Protein AF-0000000071368427 (afdb_homodimer)

Secondary structure (DSSP, 8-state):
-B-SEEE--S--SSGGGSEEE--------GGGB-EEE------EEEEEEEETTEEEEEEEETTEEEEEB-TT--HHHHHHHHHHTT--SEEEEE-TTTT----S-EEE-S-B--S--SSGGGSB-S-TT-----GGGB-EEEE-SEEEESSSTTEEEEEEEETTEEEEBBGGG--HHHHHHHHHHHH---/-B-SEEE--S--SSGGGSEEE--------GGGB-EEE------EEEESSSSTTEEEEEEEETTEEEEEB-TT--HHHHHHHHHHTT--SEEEEE-TTTT----S-EEE-S-B--S--SSGGGSB-S-TT-----GGGB-EEEE-SEEEESS-TTEEEEEEEETTEEEEBBGGG--HHHHHHHHHHHH---

Solvent-accessible surface area (backbone atoms only — not comparable to full-atom values): 19594 Å² total; per-residue (Å²): 111,39,54,54,24,52,52,41,89,49,78,52,83,44,70,84,73,30,49,69,41,90,47,86,69,74,82,64,45,86,89,36,42,32,68,50,72,52,85,72,70,82,47,63,49,38,42,74,39,95,43,79,43,18,16,21,39,32,39,58,52,94,91,36,67,15,28,28,34,28,49,72,57,38,59,22,42,24,29,13,48,16,31,43,66,55,17,36,38,46,68,41,50,42,43,62,17,74,44,47,64,68,63,80,52,51,36,40,17,50,44,51,43,50,33,72,52,54,39,67,86,72,36,46,53,68,42,78,62,40,70,91,66,59,46,62,28,21,19,28,35,33,31,50,38,37,44,65,44,96,47,50,55,53,25,15,36,35,31,37,56,51,94,94,36,79,22,43,30,25,36,91,31,55,51,70,42,38,48,50,24,50,44,38,46,69,54,35,77,132,111,41,54,54,24,54,51,42,89,49,79,52,84,43,70,85,74,30,48,70,41,89,47,85,68,74,82,65,46,88,89,36,43,32,68,50,70,51,84,71,69,80,48,63,50,37,42,74,39,95,42,79,44,19,15,21,39,32,38,56,54,94,91,36,68,15,29,28,34,26,50,71,56,37,58,21,44,26,28,13,49,17,31,43,66,54,19,37,37,44,68,42,52,42,41,63,16,74,45,47,64,69,64,80,51,50,36,40,17,52,44,51,44,49,34,72,50,54,40,66,85,72,36,47,52,68,41,78,63,41,71,90,68,59,46,62,28,21,20,27,34,34,32,50,37,38,45,67,46,96,46,52,56,52,24,17,35,36,30,36,57,50,95,93,37,80,22,43,30,26,37,92,30,53,51,70,42,39,48,51,25,49,44,39,45,67,52,34,70,137

InterPro domains:
  IPR001190 SRCR domain [PF00530] (1-38)
  IPR001190 SRCR domain [PF00530] (47-144)
  IPR001190 SRCR domain [PR00258] (44-60)
  IPR001190 SRCR domain [PR00258] (63-74)
  IPR001190 SRCR domain [PR00258] (78-88)
  IPR001190 SRCR domain [PR00258] (109-123)
  IPR001190 SRCR domain [PR00258] (132-144)
  IPR001190 SRCR domain [PS50287] (1-39)
  IPR001190 SRCR domain [PS50287] (44-144)
  IPR001190 SRCR domain [PS50287] (146-190)
  IPR001190 SRCR domain [SM00202] (44-144)
  IPR036772 SRCR-like domain superfamily [G3DSA:3.10.250.10] (1-43)
  IPR036772 SRCR-like domain superfamily [G3DSA:3.10.250.10] (44-145)
  IPR036772 SRCR-like domain superfamily [G3DSA:3.10.250.10] (146-186)
  IPR036772 SRCR-like domain superfamily [SSF56487] (1-40)
  IPR036772 SRCR-like domain superfamily [SSF56487] (40-147)
  IPR036772 SRCR-like domain superfamily [SSF56487] (145-182)

Organism: Carassius auratus (NCBI:txid7957)

pLDDT: mean 88.08, std 10.08, range [36.19, 98.88]

Nearest PDB structures (foldseek):
  8wzs-assembly1_A  TM=9.815E-01  e=2.519E-15  Homo sapiens
  6san-assembly1_B  TM=9.614E-01  e=1.862E-15  Homo sapiens
  7c00-assembly1_A  TM=9.866E-01  e=1.212E-14  Homo sapiens
  8h7j-assembly1_A  TM=5.638E-01  e=6.806E-19  Sus scrofa
  8xmk-assembly1_E  TM=5.702E-01  e=2.130E-17  Homo sapiens

Sequence (380 aa):
MWTQEIQCRGNESQIHLCATSPSDKHNCSHENSVELMCADSVNVRLVNGSSRCAGRVEVLHRGQWGTVCDEDWDLADAAVVCRELDCGEPVDSLGDAHFGQGSGPIWMSNVLCTGTESTLKKCGSTGWNKNYCDHNGDAGVICSEVRLVGGSCCSGRLEILHNKTWMSVCAAVFDQQDAEVVFQIVFGGYMWTQEIQCRGNESQIHLCATSPSDKHNCSHENSVELMCADSVNVRLVNGSSRCAGRVEVLHRGQWGTVCDEDWDLADAAVVCRELDCGEPVDSLGDAHFGQGSGPIWMSNVLCTGTESTLKKCGSTGWNKNYCDHNGDAGVICSEVRLVGGSCCSGRLEILHNKTWMSVCAAVFDQQDAEVVFQIVFGGY

Radius of gyration: 21.38 Å; Cα contacts (8 Å, |Δi|>4): 1017; chains: 2; bounding box: 55×53×48 Å

Structure (mmCIF, N/CA/C/O backbone):
data_AF-0000000071368427-model_v1
#
loop_
_entity.id
_entity.type
_entity.pdbx_description
1 polymer 'Scavenger receptor cysteine-rich type 1 protein M130-like'
#
loop_
_atom_site.group_PDB
_atom_site.id
_atom_site.type_symbol
_atom_site.label_atom_id
_atom_site.label_alt_id
_atom_site.label_comp_id
_atom_site.label_asym_id
_atom_site.label_entity_id
_atom_site.label_seq_id
_atom_site.pdbx_PDB_ins_code
_atom_site.Cartn_x
_atom_site.Cartn_y
_atom_site.Cartn_z
_atom_site.occupancy
_atom_site.B_iso_or_equiv
_atom_site.auth_seq_id
_atom_site.auth_comp_id
_atom_site.auth_asym_id
_atom_site.auth_atom_id
_atom_site.pdbx_PDB_model_num
ATOM 1 N N . MET A 1 1 ? -16.828 -15.75 6.457 1 86.19 1 MET A N 1
ATOM 2 C CA . MET A 1 1 ? -16.188 -15.414 7.727 1 86.19 1 MET A CA 1
ATOM 3 C C . MET A 1 1 ? -15.391 -16.594 8.266 1 86.19 1 MET A C 1
ATOM 5 O O . MET A 1 1 ? -15.812 -17.75 8.125 1 86.19 1 MET A O 1
ATOM 9 N N . TRP A 1 2 ? -14.266 -16.219 8.727 1 86.5 2 TRP A N 1
ATOM 10 C CA . TRP A 1 2 ? -13.422 -17.219 9.359 1 86.5 2 TRP A CA 1
ATOM 11 C C . TRP A 1 2 ? -13.844 -17.469 10.805 1 86.5 2 TRP A C 1
ATOM 13 O O . TRP A 1 2 ? -13.859 -16.531 11.609 1 86.5 2 TRP A O 1
ATOM 23 N N . THR A 1 3 ? -14.125 -18.75 11.102 1 84.69 3 THR A N 1
ATOM 24 C CA . THR A 1 3 ? -14.695 -19.016 12.414 1 84.69 3 THR A CA 1
ATOM 25 C C . THR A 1 3 ? -13.891 -20.078 13.156 1 84.69 3 THR A C 1
ATOM 27 O O . THR A 1 3 ? -14.281 -20.531 14.242 1 84.69 3 THR A O 1
ATOM 30 N N . GLN A 1 4 ? -12.75 -20.531 12.523 1 87.69 4 GLN A N 1
ATOM 31 C CA . GLN A 1 4 ? -11.898 -21.5 13.211 1 87.69 4 GLN A CA 1
ATOM 32 C C . GLN A 1 4 ? -11.008 -20.797 14.242 1 87.69 4 GLN A C 1
ATOM 34 O O . GLN A 1 4 ? -10.477 -19.719 13.984 1 87.69 4 GLN A O 1
ATOM 39 N N . GL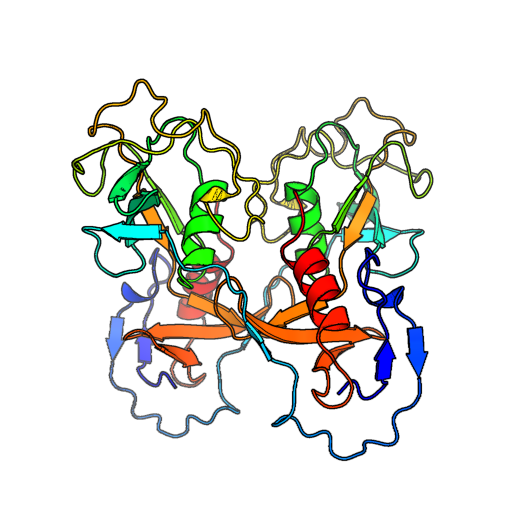U A 1 5 ? -10.93 -21.453 15.367 1 89.62 5 GLU A N 1
ATOM 40 C CA . GLU A 1 5 ? -10.086 -20.891 16.422 1 89.62 5 GLU A CA 1
ATOM 41 C C . GLU A 1 5 ? -8.625 -20.828 15.977 1 89.62 5 GLU A C 1
ATOM 43 O O . GLU A 1 5 ? -8.062 -21.844 15.57 1 89.62 5 GLU A O 1
ATOM 48 N N . ILE A 1 6 ? -8.062 -19.672 16.047 1 90.25 6 ILE A N 1
ATOM 49 C CA . ILE A 1 6 ? -6.648 -19.5 15.734 1 90.25 6 ILE A CA 1
ATOM 50 C C . ILE A 1 6 ? -5.82 -19.531 17.016 1 90.25 6 ILE A C 1
ATOM 52 O O . ILE A 1 6 ? -6.16 -18.859 18 1 90.25 6 ILE A O 1
ATOM 56 N N . GLN A 1 7 ? -4.789 -20.328 17 1 93.31 7 GLN A N 1
ATOM 57 C CA . GLN A 1 7 ? -3.957 -20.5 18.188 1 93.31 7 GLN A CA 1
ATOM 58 C C . GLN A 1 7 ? -2.48 -20.297 17.859 1 93.31 7 GLN A C 1
ATOM 60 O O . GLN A 1 7 ? -1.722 -21.266 17.781 1 93.31 7 GLN A O 1
ATOM 65 N N . CYS A 1 8 ? -2.145 -19.062 17.859 1 92.12 8 CYS A N 1
ATOM 66 C CA . CYS A 1 8 ? -0.735 -18.75 17.641 1 92.12 8 CYS A CA 1
ATOM 67 C C . CYS A 1 8 ? 0.024 -18.734 18.969 1 92.12 8 CYS A C 1
ATOM 69 O O . CYS A 1 8 ? -0.564 -18.484 20.016 1 92.12 8 CYS A O 1
ATOM 71 N N . ARG A 1 9 ? 1.401 -19.047 18.922 1 91.31 9 ARG A N 1
ATOM 72 C CA . ARG A 1 9 ? 2.289 -19 20.078 1 91.31 9 ARG A CA 1
ATOM 73 C C . ARG A 1 9 ? 3.012 -17.656 20.141 1 91.31 9 ARG A C 1
ATOM 75 O O . ARG A 1 9 ? 3.689 -17.359 21.125 1 91.31 9 ARG A O 1
ATOM 82 N N . GLY A 1 10 ? 2.916 -16.844 19.094 1 84.19 10 GLY A N 1
ATOM 83 C CA . GLY A 1 10 ? 3.512 -15.523 19.094 1 84.19 10 GLY A CA 1
ATOM 84 C C . GLY A 1 10 ? 4.758 -15.43 18.234 1 84.19 10 GLY A C 1
ATOM 85 O O . GLY A 1 10 ? 5.234 -14.328 17.938 1 84.19 10 GLY A O 1
ATOM 86 N N . ASN A 1 11 ? 5.367 -16.547 17.703 1 83.44 11 ASN A N 1
ATOM 87 C CA . ASN A 1 11 ? 6.629 -16.531 16.969 1 83.44 11 ASN A CA 1
ATOM 88 C C . ASN A 1 11 ? 6.441 -17 15.531 1 83.44 11 ASN A C 1
ATOM 90 O O . ASN A 1 11 ? 7.418 -17.172 14.805 1 83.44 11 ASN A O 1
ATOM 94 N N . GLU A 1 12 ? 5.195 -17.203 15.203 1 87 12 GLU A N 1
ATOM 95 C CA . GLU A 1 12 ? 4.934 -17.641 13.828 1 87 12 GLU A CA 1
ATOM 96 C C . GLU A 1 12 ? 5.164 -16.5 12.836 1 87 12 GLU A C 1
ATOM 98 O O . GLU A 1 12 ? 4.836 -15.344 13.117 1 87 12 GLU A O 1
ATOM 103 N N . SER A 1 13 ? 5.762 -16.812 11.648 1 80.69 13 SER A N 1
ATOM 104 C CA . SER A 1 13 ? 6.051 -15.828 10.609 1 80.69 13 SER A CA 1
ATOM 105 C C . SER A 1 13 ? 4.863 -15.664 9.664 1 80.69 13 SER A C 1
ATOM 107 O O . SER A 1 13 ? 4.828 -14.719 8.867 1 80.69 13 SER A O 1
ATOM 109 N N . GLN A 1 14 ? 3.969 -16.656 9.812 1 85 14 GLN A N 1
ATOM 110 C CA . GLN A 1 14 ? 2.752 -16.625 9.008 1 85 14 GLN A CA 1
ATOM 111 C C . GLN A 1 14 ? 1.551 -17.109 9.812 1 85 14 GLN A C 1
ATOM 113 O O . GLN A 1 14 ? 1.699 -17.922 10.734 1 85 14 GLN A O 1
ATOM 118 N N . ILE A 1 15 ? 0.37 -16.625 9.438 1 84.94 15 ILE A N 1
ATOM 119 C CA . ILE A 1 15 ? -0.828 -16.953 10.203 1 84.94 15 ILE A CA 1
ATOM 120 C C . ILE A 1 15 ? -1.214 -18.406 9.969 1 84.94 15 ILE A C 1
ATOM 122 O O . ILE A 1 15 ? -1.758 -19.062 10.859 1 84.94 15 ILE A O 1
ATOM 126 N N . HIS A 1 16 ? -0.902 -18.859 8.719 1 84.62 16 HIS A N 1
ATOM 127 C CA . HIS A 1 16 ? -1.301 -20.234 8.414 1 84.62 16 HIS A CA 1
ATOM 128 C C . HIS A 1 16 ? -0.421 -21.234 9.148 1 84.62 16 HIS A C 1
ATOM 130 O O . HIS A 1 16 ? -0.708 -22.438 9.156 1 84.62 16 HIS A O 1
ATOM 136 N N . LEU A 1 17 ? 0.62 -20.75 9.695 1 86.56 17 LEU A N 1
ATOM 137 C CA . LEU A 1 17 ? 1.482 -21.609 10.5 1 86.56 17 LEU A CA 1
ATOM 138 C C . LEU A 1 17 ? 0.951 -21.734 11.922 1 86.56 17 LEU A C 1
ATOM 140 O O . LEU A 1 17 ? 1.464 -22.531 12.719 1 86.56 17 LEU A O 1
ATOM 144 N N . CYS A 1 18 ? -0.046 -20.953 12.195 1 90.69 18 CYS A N 1
ATOM 145 C CA . CYS A 1 18 ? -0.697 -21.094 13.492 1 90.69 18 CYS A CA 1
ATOM 146 C C . CYS A 1 18 ? -1.668 -22.266 13.5 1 90.69 18 CYS A C 1
ATOM 148 O O . CYS A 1 18 ? -2.33 -22.531 12.492 1 90.69 18 CYS A O 1
ATOM 150 N N . ALA A 1 19 ? -1.765 -22.922 14.625 1 92.19 19 ALA A N 1
ATOM 151 C CA . ALA A 1 19 ? -2.73 -24 14.766 1 92.19 19 ALA A CA 1
ATOM 152 C C . ALA A 1 19 ? -4.16 -23.469 14.742 1 92.19 19 ALA A C 1
ATOM 154 O O . ALA A 1 19 ? -4.418 -22.344 15.156 1 92.19 19 ALA A O 1
ATOM 155 N N . THR A 1 20 ? -4.988 -24.281 14.148 1 91 20 THR A N 1
ATOM 156 C CA . THR A 1 20 ? -6.402 -23.922 14.141 1 91 20 THR A CA 1
ATOM 157 C C . THR A 1 20 ? -7.254 -25.078 14.664 1 91 20 THR A C 1
ATOM 159 O O . THR A 1 20 ? -6.855 -26.234 14.57 1 91 20 THR A O 1
ATOM 162 N N . SER A 1 21 ? -8.398 -24.766 15.281 1 91.25 21 SER A N 1
ATOM 163 C CA . SER A 1 21 ? -9.344 -25.766 15.766 1 91.25 21 SER A CA 1
ATOM 164 C C . SER A 1 21 ? -10.781 -25.297 15.57 1 91.25 21 SER A C 1
ATOM 166 O O . SER A 1 21 ? -11.039 -24.094 15.438 1 91.25 21 SER A O 1
ATOM 168 N N . PRO A 1 22 ? -11.633 -26.328 15.352 1 86.75 22 PRO A N 1
ATOM 169 C CA . PRO A 1 22 ? -13.039 -25.922 15.25 1 86.75 22 PRO A CA 1
ATOM 170 C C . PRO A 1 22 ? -13.539 -25.188 16.484 1 86.75 22 PRO A C 1
ATOM 172 O O . PRO A 1 22 ? -13.102 -25.469 17.609 1 86.75 22 PRO A O 1
ATOM 175 N N . SER A 1 23 ? -14.242 -24.094 16.219 1 81.5 23 SER A N 1
ATOM 176 C CA . SER A 1 23 ? -14.75 -23.312 17.344 1 81.5 23 SER A CA 1
ATOM 177 C C . SER A 1 23 ? -16.25 -23.547 17.547 1 81.5 23 SER A C 1
ATOM 179 O O . SER A 1 23 ? -16.984 -23.734 16.578 1 81.5 23 SER A O 1
ATOM 181 N N . ASP A 1 24 ? -16.625 -23.688 18.781 1 71.5 24 ASP A N 1
ATOM 182 C CA . ASP A 1 24 ? -18.031 -23.812 19.156 1 71.5 24 ASP A CA 1
ATOM 183 C C . ASP A 1 24 ? -18.703 -22.438 19.219 1 71.5 24 ASP A C 1
ATOM 185 O O . ASP A 1 24 ? -19.906 -22.344 19.453 1 71.5 24 ASP A O 1
ATOM 189 N N . LYS A 1 25 ? -17.859 -21.531 19 1 67.06 25 LYS A N 1
ATOM 190 C CA . LYS A 1 25 ? -18.391 -20.188 19.172 1 67.06 25 LYS A CA 1
ATOM 191 C C . LYS A 1 25 ? -19.078 -19.703 17.891 1 67.06 25 LYS A C 1
ATOM 193 O O . LYS A 1 25 ? -18.438 -19.484 16.875 1 67.06 25 LYS A O 1
ATOM 198 N N . HIS A 1 26 ? -20.344 -19.969 17.672 1 63.09 26 HIS A N 1
ATOM 199 C CA . HIS A 1 26 ? -21.156 -19.812 16.469 1 63.09 26 HIS A CA 1
ATOM 200 C C . HIS A 1 26 ? -21.672 -18.391 16.328 1 63.09 26 HIS A C 1
ATOM 202 O O . HIS A 1 26 ? -22.375 -18.078 15.359 1 63.09 26 HIS A O 1
ATOM 208 N N . ASN A 1 27 ? -21.391 -17.5 17.219 1 67.81 27 ASN A N 1
ATOM 209 C CA . ASN A 1 27 ? -22.094 -16.234 17.062 1 67.81 27 ASN A CA 1
ATOM 210 C C . ASN A 1 27 ? -21.25 -15.219 16.297 1 67.81 27 ASN A C 1
ATOM 212 O O . ASN A 1 27 ? -21.156 -14.055 16.688 1 67.81 27 ASN A O 1
ATOM 216 N N . CYS A 1 28 ? -20.672 -15.688 15.281 1 76.69 28 CYS A N 1
ATOM 217 C CA . CYS A 1 28 ? -19.859 -14.734 14.531 1 76.69 28 CYS A CA 1
ATOM 218 C C . CYS A 1 28 ? -20.656 -14.086 13.422 1 76.69 28 CYS A C 1
ATOM 220 O O . CYS A 1 28 ? -21.359 -14.766 12.672 1 76.69 28 CYS A O 1
ATOM 222 N N . SER A 1 29 ? -21.016 -12.742 13.68 1 74.06 29 SER A N 1
ATOM 223 C CA . SER A 1 29 ? -21.578 -11.891 12.633 1 74.06 29 SER A CA 1
ATOM 224 C C . SER A 1 29 ? -20.578 -10.844 12.18 1 74.06 29 SER A C 1
ATOM 226 O O . SER A 1 29 ? -19.531 -10.672 12.797 1 74.06 29 SER A O 1
ATOM 228 N N . HIS A 1 30 ? -20.828 -10.242 11.047 1 71.5 30 HIS A N 1
ATOM 229 C CA . HIS A 1 30 ? -19.953 -9.227 10.492 1 71.5 30 HIS A CA 1
ATOM 230 C C . HIS A 1 30 ? -19.703 -8.102 11.492 1 71.5 30 HIS A C 1
ATOM 232 O O . HIS A 1 30 ? -18.672 -7.422 11.43 1 71.5 30 HIS A O 1
ATOM 238 N N . GLU A 1 31 ? -20.625 -8.023 12.508 1 77.38 31 GLU A N 1
ATOM 239 C CA . GLU A 1 31 ? -20.453 -6.996 13.531 1 77.38 31 GLU A CA 1
ATOM 240 C C . GLU A 1 31 ? -19.406 -7.418 14.562 1 77.38 31 GLU A C 1
ATOM 242 O O . GLU A 1 31 ? -18.891 -6.582 15.312 1 77.38 31 GLU A O 1
ATOM 247 N N . ASN A 1 32 ? -19.016 -8.664 14.461 1 83.5 32 ASN A N 1
ATOM 248 C CA . ASN A 1 32 ? -18.062 -9.18 15.445 1 83.5 32 ASN A CA 1
ATOM 249 C C . ASN A 1 32 ? -16.75 -9.594 14.797 1 83.5 32 ASN A C 1
ATOM 251 O O . ASN A 1 32 ? -16.109 -10.539 15.242 1 83.5 32 ASN A O 1
ATOM 255 N N . SER A 1 33 ? -16.438 -8.914 13.781 1 87.5 33 SER A N 1
ATOM 256 C CA . SER A 1 33 ? -15.164 -9.18 13.109 1 87.5 33 SER A CA 1
ATOM 257 C C . SER A 1 33 ? -14 -8.562 13.883 1 87.5 33 SER A C 1
ATOM 259 O O . SER A 1 33 ? -14.164 -7.566 14.586 1 87.5 33 SER A O 1
ATOM 261 N N . VAL A 1 34 ? -12.844 -9.148 13.812 1 89.94 34 VAL A N 1
ATOM 262 C CA . VAL A 1 34 ? -11.641 -8.648 14.469 1 89.94 34 VAL A CA 1
ATOM 263 C C . VAL A 1 34 ? -11.234 -7.316 13.844 1 89.94 34 VAL A C 1
ATOM 265 O O . VAL A 1 34 ? -11.133 -7.199 12.617 1 89.94 34 VAL A O 1
ATOM 268 N N . GLU A 1 35 ? -11.055 -6.348 14.68 1 86.38 35 GLU A N 1
ATOM 269 C CA . GLU A 1 35 ? -10.445 -5.07 14.32 1 86.38 35 GLU A CA 1
ATOM 270 C C . GLU A 1 35 ? -9.133 -4.859 15.062 1 86.38 35 GLU A C 1
ATOM 272 O O . GLU A 1 35 ? -9.102 -4.867 16.297 1 86.38 35 GLU A O 1
ATOM 277 N N . LEU A 1 36 ? -8.055 -4.77 14.281 1 84.69 36 LEU A N 1
ATOM 278 C CA . LEU A 1 36 ? -6.754 -4.531 14.891 1 84.69 36 LEU A CA 1
ATOM 279 C C . LEU A 1 36 ? -6.441 -3.039 14.938 1 84.69 36 LEU A C 1
ATOM 281 O O . LEU A 1 36 ? -6.816 -2.293 14.031 1 84.69 36 LEU A O 1
ATOM 285 N N . MET A 1 37 ? -5.91 -2.576 16.031 1 76.94 37 MET A N 1
ATOM 286 C CA . MET A 1 37 ? -5.457 -1.2 16.203 1 76.94 37 MET A CA 1
ATOM 287 C C . MET A 1 37 ? -4.004 -1.161 16.656 1 76.94 37 MET A C 1
ATOM 289 O O . MET A 1 37 ? -3.602 -1.928 17.547 1 76.94 37 MET A O 1
ATOM 293 N N . CYS A 1 38 ? -3.158 -0.613 15.797 1 69.06 38 CYS A N 1
ATOM 294 C CA . CYS A 1 38 ? -1.765 -0.453 16.203 1 69.06 38 CYS A CA 1
ATOM 295 C C . CYS A 1 38 ? -1.618 0.64 17.25 1 69.06 38 CYS A C 1
ATOM 297 O O . CYS A 1 38 ? -2.404 1.588 17.281 1 69.06 38 CYS A O 1
ATOM 299 N N . ALA A 1 39 ? -0.763 0.217 18.188 1 63.59 39 ALA A N 1
ATOM 300 C CA . ALA A 1 39 ? -0.498 1.166 19.266 1 63.59 39 ALA A CA 1
ATOM 301 C C . ALA A 1 39 ? 0.375 2.32 18.781 1 63.59 39 ALA A C 1
ATOM 303 O O . ALA A 1 39 ? 0.579 3.299 19.5 1 63.59 39 ALA A O 1
ATOM 304 N N . ASP A 1 40 ? 0.858 2.143 17.547 1 63.66 40 ASP A N 1
ATOM 305 C CA . ASP A 1 40 ? 1.757 3.213 17.125 1 63.66 40 ASP A CA 1
ATOM 306 C C . ASP A 1 40 ? 1.007 4.535 16.984 1 63.66 40 ASP A C 1
ATOM 308 O O . ASP A 1 40 ? -0.112 4.566 16.453 1 63.66 40 ASP A O 1
ATOM 312 N N . SER A 1 41 ? 1.448 5.434 17.672 1 68.19 41 SER A N 1
ATOM 313 C CA . SER A 1 41 ? 0.867 6.773 17.594 1 68.19 41 SER A CA 1
ATOM 314 C C . SER A 1 41 ? 1.323 7.5 16.328 1 68.19 41 SER A C 1
ATOM 316 O O . SER A 1 41 ? 2.395 7.207 15.797 1 68.19 41 SER A O 1
ATOM 318 N N . VAL A 1 42 ? 0.404 8.211 15.742 1 76.56 42 VAL A N 1
ATOM 319 C CA . VAL A 1 42 ? 0.746 9.078 14.617 1 76.56 42 VAL A CA 1
ATOM 320 C C . VAL A 1 42 ? 1.709 10.164 15.086 1 76.56 42 VAL A C 1
ATOM 322 O O . VAL A 1 42 ? 1.365 10.984 15.945 1 76.56 42 VAL A O 1
ATOM 325 N N . ASN A 1 43 ? 2.973 10.039 14.516 1 88.38 43 ASN A N 1
ATOM 326 C CA . ASN A 1 43 ? 4.012 10.977 14.93 1 88.38 43 ASN A CA 1
ATOM 327 C C . ASN A 1 43 ? 4.469 11.852 13.766 1 88.38 43 ASN A C 1
ATOM 329 O O . ASN A 1 43 ? 5.582 12.383 13.781 1 88.38 43 ASN A O 1
ATOM 333 N N . VAL A 1 44 ? 3.646 11.93 12.797 1 95.88 44 VAL A N 1
ATOM 334 C CA . VAL A 1 44 ? 3.971 12.758 11.641 1 95.88 44 VAL A CA 1
ATOM 335 C C . VAL A 1 44 ? 2.793 13.68 11.32 1 95.88 44 VAL A C 1
ATOM 337 O O . VAL A 1 44 ? 1.643 13.352 11.617 1 95.88 44 VAL A O 1
ATOM 340 N N . ARG A 1 45 ? 3.07 14.828 10.844 1 96.88 45 ARG A N 1
ATOM 341 C CA . ARG A 1 45 ? 2.027 15.734 10.375 1 96.88 45 ARG A CA 1
ATOM 342 C C . ARG A 1 45 ? 2.498 16.531 9.156 1 96.88 45 ARG A C 1
ATOM 344 O O . ARG A 1 45 ? 3.701 16.641 8.906 1 96.88 45 ARG A O 1
ATOM 351 N N . LEU A 1 46 ? 1.52 17 8.469 1 97.88 46 LEU A N 1
ATOM 352 C CA . LEU A 1 46 ? 1.795 17.875 7.336 1 97.88 46 LEU A CA 1
ATOM 353 C C . LEU A 1 46 ? 1.341 19.312 7.621 1 97.88 46 LEU A C 1
ATOM 355 O O . LEU A 1 46 ? 0.226 19.516 8.102 1 97.88 46 LEU A O 1
ATOM 359 N N . VAL A 1 47 ? 2.252 20.219 7.34 1 98.19 47 VAL A N 1
ATOM 360 C CA . VAL A 1 47 ? 2.02 21.594 7.758 1 98.19 47 VAL A CA 1
ATOM 361 C C . VAL A 1 47 ? 2.078 22.516 6.547 1 98.19 47 VAL A C 1
ATOM 363 O O . VAL A 1 47 ? 2.906 22.328 5.652 1 98.19 47 VAL A O 1
ATOM 366 N N . ASN A 1 48 ? 1.114 23.484 6.508 1 97.81 48 ASN A N 1
ATOM 367 C CA . ASN A 1 48 ? 1.114 24.594 5.559 1 97.81 48 ASN A CA 1
ATOM 368 C C . ASN A 1 48 ? 0.69 24.141 4.168 1 97.81 48 ASN A C 1
ATOM 370 O O . ASN A 1 48 ? 1.158 24.688 3.164 1 97.81 48 ASN A O 1
ATOM 374 N N . GLY A 1 49 ? -0.017 23.078 4.105 1 95.25 49 GLY A N 1
ATOM 375 C CA . GLY A 1 49 ? -0.634 22.641 2.863 1 95.25 49 GLY A CA 1
ATOM 376 C C . GLY A 1 49 ? -2.113 22.969 2.785 1 95.25 49 GLY A C 1
ATOM 377 O O . GLY A 1 49 ? -2.648 23.656 3.656 1 95.25 49 GLY A O 1
ATOM 378 N N . SER A 1 50 ? -2.719 22.531 1.712 1 88.94 50 SER A N 1
ATOM 379 C CA . SER A 1 50 ? -4.125 22.828 1.481 1 88.94 50 SER A CA 1
ATOM 380 C C . SER A 1 50 ? -5.023 22.016 2.414 1 88.94 50 SER A C 1
ATOM 382 O O . SER A 1 50 ? -6.191 22.359 2.609 1 88.94 50 SER A O 1
ATOM 384 N N . SER A 1 51 ? -4.512 20.984 2.988 1 89.94 51 SER A N 1
ATOM 385 C CA . SER A 1 51 ? -5.23 20.109 3.912 1 89.94 51 SER A CA 1
ATOM 386 C C . SER A 1 51 ? -4.266 19.344 4.805 1 89.94 51 SER A C 1
ATOM 388 O O . SER A 1 51 ? -3.047 19.5 4.691 1 89.94 51 SER A O 1
ATOM 390 N N . ARG A 1 52 ? -4.848 18.516 5.656 1 92.31 52 ARG A N 1
ATOM 391 C CA . ARG A 1 52 ? -4.012 17.703 6.523 1 92.31 52 ARG A CA 1
ATOM 392 C C . ARG A 1 52 ? -3.254 16.656 5.719 1 92.31 52 ARG A C 1
ATOM 394 O O . ARG A 1 52 ? -2.389 15.953 6.254 1 92.31 52 ARG A O 1
ATOM 401 N N . CYS A 1 53 ? -3.57 16.562 4.379 1 94.69 53 CYS A N 1
ATOM 402 C CA . CYS A 1 53 ? -3.004 15.508 3.541 1 94.69 53 CYS A CA 1
ATOM 403 C C . CYS A 1 53 ? -1.992 16.078 2.557 1 94.69 53 CYS A C 1
ATOM 405 O O . CYS A 1 53 ? -1.596 15.406 1.604 1 94.69 53 CYS A O 1
ATOM 407 N N . ALA A 1 54 ? -1.602 17.281 2.781 1 96.12 54 ALA A N 1
ATOM 408 C CA . ALA A 1 54 ? -0.57 17.922 1.971 1 96.12 54 ALA A CA 1
ATOM 409 C C . ALA A 1 54 ? 0.19 18.969 2.781 1 96.12 54 ALA A C 1
ATOM 411 O O . ALA A 1 54 ? -0.409 19.719 3.561 1 96.12 54 ALA A O 1
ATOM 412 N N . GLY A 1 55 ? 1.532 18.875 2.639 1 98.31 55 GLY A N 1
ATOM 413 C CA . GLY A 1 55 ? 2.295 19.891 3.33 1 98.31 55 GLY A CA 1
ATOM 414 C C . GLY A 1 55 ? 3.719 19.484 3.641 1 98.31 55 GLY A C 1
ATOM 415 O O . GLY A 1 55 ? 4.199 18.469 3.127 1 98.31 55 GLY A O 1
ATOM 416 N N . ARG A 1 56 ? 4.398 20.359 4.336 1 98.88 56 ARG A N 1
ATOM 417 C CA . ARG A 1 56 ? 5.734 20.078 4.855 1 98.88 56 ARG A CA 1
ATOM 418 C C . ARG A 1 56 ? 5.695 18.953 5.891 1 98.88 56 ARG A C 1
ATOM 420 O O . ARG A 1 56 ? 4.82 18.938 6.762 1 98.88 56 ARG A O 1
ATOM 427 N N . VAL A 1 57 ? 6.605 18.094 5.797 1 98.75 57 VAL A N 1
ATOM 428 C CA . VAL A 1 57 ? 6.617 16.953 6.699 1 98.75 57 VAL A CA 1
ATOM 429 C C . VAL A 1 57 ? 7.273 17.344 8.023 1 98.75 57 VAL A C 1
ATOM 431 O O . VAL A 1 57 ? 8.398 17.859 8.039 1 98.75 57 VAL A O 1
ATOM 434 N N . GLU A 1 58 ? 6.57 17.125 9.086 1 98.56 58 GLU A N 1
ATOM 435 C CA . GLU A 1 58 ? 7.137 17.25 10.422 1 98.56 58 GLU A CA 1
ATOM 436 C C . GLU A 1 58 ? 6.953 15.961 11.219 1 98.56 58 GLU A C 1
ATOM 438 O O . GLU A 1 58 ? 5.93 15.281 11.094 1 98.56 58 GLU A O 1
ATOM 443 N N . VAL A 1 59 ? 7.938 15.719 12.023 1 97.62 59 VAL A N 1
ATOM 444 C CA . VAL A 1 59 ? 7.926 14.5 12.828 1 97.62 59 VAL A CA 1
ATOM 445 C C . VAL A 1 59 ? 8.133 14.852 14.305 1 97.62 59 VAL A C 1
ATOM 447 O O . VAL A 1 59 ? 8.938 15.734 14.625 1 97.62 59 VAL A O 1
ATOM 450 N N . LEU A 1 60 ? 7.367 14.141 15.141 1 96.06 60 LEU A N 1
ATOM 451 C CA . LEU A 1 60 ? 7.469 14.336 16.578 1 96.06 60 LEU A CA 1
ATOM 452 C C . LEU A 1 60 ? 8.523 13.422 17.188 1 96.06 60 LEU A C 1
ATOM 454 O O . LEU A 1 60 ? 8.445 12.195 17.047 1 96.06 60 LEU A O 1
ATOM 458 N N . HIS A 1 61 ? 9.477 13.961 17.781 1 94.31 61 HIS A N 1
ATOM 459 C CA . HIS A 1 61 ? 10.531 13.211 18.453 1 94.31 61 HIS A CA 1
ATOM 460 C C . HIS A 1 61 ? 10.883 13.852 19.797 1 94.31 61 HIS A C 1
ATOM 462 O O . HIS A 1 61 ? 11.172 15.047 19.859 1 94.31 61 HIS A O 1
ATOM 468 N N . ARG A 1 62 ? 10.75 13.023 20.828 1 92.62 62 ARG A N 1
ATOM 469 C CA . ARG A 1 62 ? 11.047 13.484 22.188 1 92.62 62 ARG A CA 1
ATOM 470 C C . ARG A 1 62 ? 10.25 14.742 22.531 1 92.62 62 ARG A C 1
ATOM 472 O O . ARG A 1 62 ? 10.805 15.719 23.016 1 92.62 62 ARG A O 1
ATOM 479 N N . GLY A 1 63 ? 9.023 14.75 22.094 1 93 63 GLY A N 1
ATOM 480 C CA . GLY A 1 63 ? 8.078 15.781 22.484 1 93 63 GLY A CA 1
ATOM 481 C C . GLY A 1 63 ? 8.211 17.047 21.672 1 93 63 GLY A C 1
ATOM 482 O O . GLY A 1 63 ? 7.547 18.047 21.953 1 93 63 GLY A O 1
ATOM 483 N N . GLN A 1 64 ? 9 16.969 20.734 1 95.81 64 GLN A N 1
ATOM 484 C CA . GLN A 1 64 ? 9.227 18.156 19.938 1 95.81 64 GLN A CA 1
ATOM 485 C C . GLN A 1 64 ? 9.039 17.875 18.453 1 95.81 64 GLN A C 1
ATOM 487 O O . GLN A 1 64 ? 9.531 16.859 17.938 1 95.81 64 GLN A O 1
ATOM 492 N N . TRP A 1 65 ? 8.312 18.766 17.797 1 97.19 65 TRP A N 1
ATOM 493 C CA . TRP A 1 65 ? 8.141 18.656 16.359 1 97.19 65 TRP A CA 1
ATOM 494 C C . TRP A 1 65 ? 9.367 19.188 15.617 1 97.19 65 TRP A C 1
ATOM 496 O O . TRP A 1 65 ? 9.938 20.203 16.016 1 97.19 65 TRP A O 1
ATOM 506 N N . GLY A 1 66 ? 9.703 18.531 14.562 1 98.12 66 GLY A N 1
ATOM 507 C CA . GLY A 1 66 ? 10.773 18.953 13.672 1 98.12 66 GLY A CA 1
ATOM 508 C C . GLY A 1 66 ? 10.539 18.547 12.227 1 98.12 66 GLY A C 1
ATOM 509 O O . GLY A 1 66 ? 9.617 17.781 11.938 1 98.12 66 GLY A O 1
ATOM 510 N N . THR A 1 67 ? 11.445 19.062 11.328 1 98.5 67 THR A N 1
ATOM 511 C CA . THR A 1 67 ? 11.234 18.844 9.906 1 98.5 67 THR A CA 1
ATOM 512 C C . THR A 1 67 ? 12.086 17.688 9.398 1 98.5 67 THR A C 1
ATOM 514 O O . THR A 1 67 ? 12.852 17.094 10.164 1 98.5 67 THR A O 1
ATOM 517 N N . VAL A 1 68 ? 11.859 17.312 8.172 1 98.62 68 VAL A N 1
ATOM 518 C CA . VAL A 1 68 ? 12.609 16.281 7.465 1 98.62 68 VAL A CA 1
ATOM 519 C C . VAL A 1 68 ? 13.344 16.906 6.277 1 98.62 68 VAL A C 1
ATOM 521 O O . VAL A 1 68 ? 12.75 17.656 5.504 1 98.62 68 VAL A O 1
ATOM 524 N N . CYS A 1 69 ? 14.641 16.609 6.203 1 98.56 69 CYS A N 1
ATOM 525 C CA . CYS A 1 69 ? 15.438 17.062 5.074 1 98.56 69 CYS A CA 1
ATOM 526 C C . CYS A 1 69 ? 15.016 16.375 3.785 1 98.56 69 CYS A C 1
ATOM 528 O O . CYS A 1 69 ? 14.742 15.18 3.781 1 98.56 69 CYS A O 1
ATOM 530 N N . ASP A 1 70 ? 15.086 17.109 2.646 1 98.19 70 ASP A N 1
ATOM 531 C CA . ASP A 1 70 ? 14.617 16.547 1.384 1 98.19 70 ASP A CA 1
ATOM 532 C C . ASP A 1 70 ? 15.719 15.773 0.679 1 98.19 70 ASP A C 1
ATOM 534 O O . ASP A 1 70 ? 15.539 15.305 -0.449 1 98.19 70 ASP A O 1
ATOM 538 N N . GLU A 1 71 ? 16.875 15.672 1.336 1 97.5 71 GLU A N 1
ATOM 539 C CA . GLU A 1 71 ? 17.922 14.844 0.748 1 97.5 71 GLU A CA 1
ATOM 540 C C . GLU A 1 71 ? 17.469 13.398 0.601 1 97.5 71 GLU A C 1
ATOM 542 O O . GLU A 1 71 ? 17.047 12.766 1.578 1 97.5 71 GLU A O 1
ATOM 547 N N . ASP A 1 72 ? 17.469 12.883 -0.646 1 96.06 72 ASP A N 1
ATOM 548 C CA . ASP A 1 72 ? 17.094 11.516 -0.994 1 96.06 72 ASP A CA 1
ATOM 549 C C . ASP A 1 72 ? 15.602 11.281 -0.749 1 96.06 72 ASP A C 1
ATOM 551 O O . ASP A 1 72 ? 15.141 10.141 -0.718 1 96.06 72 ASP A O 1
ATOM 555 N N . TRP A 1 73 ? 14.844 12.359 -0.59 1 96.69 73 TRP A N 1
ATOM 556 C CA . TRP A 1 73 ? 13.406 12.289 -0.364 1 96.69 73 TRP A CA 1
ATOM 557 C C . TRP A 1 73 ? 12.672 11.891 -1.639 1 96.69 73 TRP A C 1
ATOM 559 O O . TRP A 1 73 ? 12.844 12.516 -2.686 1 96.69 73 TRP A O 1
ATOM 569 N N . ASP A 1 74 ? 11.875 10.781 -1.54 1 93.56 74 ASP A N 1
ATOM 570 C CA . ASP A 1 74 ? 11.242 10.312 -2.77 1 93.56 74 ASP A CA 1
ATOM 571 C C . ASP A 1 74 ? 9.844 9.773 -2.496 1 93.56 74 ASP A C 1
ATOM 573 O O . ASP A 1 74 ? 9.297 9.969 -1.406 1 93.56 74 ASP A O 1
ATOM 577 N N . LEU A 1 75 ? 9.281 9.117 -3.494 1 90.19 75 LEU A N 1
ATOM 578 C CA . LEU A 1 75 ? 7.879 8.727 -3.439 1 90.19 75 LEU A CA 1
ATOM 579 C C . LEU A 1 75 ? 7.664 7.594 -2.445 1 90.19 75 LEU A C 1
ATOM 581 O O . LEU A 1 75 ? 6.594 7.48 -1.844 1 90.19 75 LEU A O 1
ATOM 585 N N . ALA A 1 76 ? 8.602 6.727 -2.25 1 89.94 76 ALA A N 1
ATOM 586 C CA . ALA A 1 76 ? 8.477 5.664 -1.257 1 89.94 76 ALA A CA 1
ATOM 587 C C . ALA A 1 76 ? 8.352 6.238 0.151 1 89.94 76 ALA A C 1
ATOM 589 O O . ALA A 1 76 ? 7.586 5.727 0.972 1 89.94 76 ALA A O 1
ATOM 590 N N . ASP A 1 77 ? 9.094 7.289 0.39 1 95.38 77 ASP A N 1
ATOM 591 C CA . ASP A 1 77 ? 8.984 7.984 1.668 1 95.38 77 ASP A CA 1
ATOM 592 C C . ASP A 1 77 ? 7.598 8.609 1.832 1 95.38 77 ASP A C 1
ATOM 594 O O . ASP A 1 77 ? 6.957 8.445 2.873 1 95.38 77 ASP A O 1
ATOM 598 N N . ALA A 1 78 ? 7.18 9.266 0.768 1 95.12 78 ALA A N 1
ATOM 599 C CA . ALA A 1 78 ? 5.863 9.898 0.78 1 95.12 78 ALA A CA 1
ATOM 600 C C . ALA A 1 78 ? 4.766 8.867 1.024 1 95.12 78 ALA A C 1
ATOM 602 O O . ALA A 1 78 ? 3.783 9.148 1.715 1 95.12 78 ALA A O 1
ATOM 603 N N . ALA A 1 79 ? 4.938 7.734 0.472 1 89.25 79 ALA A N 1
ATOM 604 C CA . ALA A 1 79 ? 3.939 6.68 0.629 1 89.25 79 ALA A CA 1
ATOM 605 C C . ALA A 1 79 ? 3.75 6.316 2.1 1 89.25 79 ALA A C 1
ATOM 607 O O . ALA A 1 79 ? 2.623 6.113 2.555 1 89.25 79 ALA A O 1
ATOM 608 N N . VAL A 1 80 ? 4.848 6.234 2.781 1 89.25 80 VAL A N 1
ATOM 609 C CA . VAL A 1 80 ? 4.793 5.887 4.199 1 89.25 80 VAL A CA 1
ATOM 610 C C . VAL A 1 80 ? 4.102 7.004 4.977 1 89.25 80 VAL A C 1
ATOM 612 O O . VAL A 1 80 ? 3.264 6.738 5.844 1 89.25 80 VAL A O 1
ATOM 615 N N . VAL A 1 81 ? 4.336 8.219 4.652 1 94.5 81 VAL A N 1
ATOM 616 C CA . VAL A 1 81 ? 3.721 9.352 5.32 1 94.5 81 VAL A CA 1
ATOM 617 C C . VAL A 1 81 ? 2.215 9.352 5.07 1 94.5 81 VAL A C 1
ATOM 619 O O . VAL A 1 81 ? 1.422 9.492 6.004 1 94.5 81 VAL A O 1
ATOM 622 N N . CYS A 1 82 ? 1.827 9.203 3.818 1 91.5 82 CYS A N 1
ATOM 623 C CA . CYS A 1 82 ? 0.411 9.211 3.471 1 91.5 82 CYS A CA 1
ATOM 624 C C . CYS A 1 82 ? -0.33 8.078 4.176 1 91.5 82 CYS A C 1
ATOM 626 O O . CYS A 1 82 ? -1.445 8.273 4.664 1 91.5 82 CYS A O 1
ATOM 628 N N . ARG A 1 83 ? 0.262 6.996 4.238 1 85.5 83 ARG A N 1
ATOM 629 C CA . ARG A 1 83 ? -0.346 5.855 4.918 1 85.5 83 ARG A CA 1
ATOM 630 C C . ARG A 1 83 ? -0.469 6.113 6.418 1 85.5 83 ARG A C 1
ATOM 632 O O . ARG A 1 83 ? -1.522 5.871 7.008 1 85.5 83 ARG A O 1
ATOM 639 N N . GLU A 1 84 ? 0.596 6.59 6.98 1 87.62 84 GLU A N 1
ATOM 640 C CA . GLU A 1 84 ? 0.605 6.875 8.414 1 87.62 84 GLU A CA 1
ATOM 641 C C . GLU A 1 84 ? -0.486 7.875 8.781 1 87.62 84 GLU A C 1
ATOM 643 O O . GLU A 1 84 ? -1.062 7.797 9.867 1 87.62 84 GLU A O 1
ATOM 648 N N . LEU A 1 85 ? -0.782 8.719 7.875 1 90.19 85 LEU A N 1
ATOM 649 C CA . LEU A 1 85 ? -1.758 9.766 8.148 1 90.19 85 LEU A CA 1
ATOM 650 C C . LEU A 1 85 ? -3.145 9.359 7.656 1 90.19 85 LEU A C 1
ATOM 652 O O . LEU A 1 85 ? -4.109 10.109 7.816 1 90.19 85 LEU A O 1
ATOM 656 N N . ASP A 1 86 ? -3.215 8.25 7.012 1 87.5 86 ASP A N 1
ATOM 657 C CA . ASP A 1 86 ? -4.48 7.805 6.43 1 87.5 86 ASP A CA 1
ATOM 658 C C . ASP A 1 86 ? -5.008 8.82 5.422 1 87.5 86 ASP A C 1
ATOM 660 O O . ASP A 1 86 ? -6.156 9.258 5.512 1 87.5 86 ASP A O 1
ATOM 664 N N . CYS A 1 87 ? -4.098 9.148 4.555 1 90.06 87 CYS A N 1
ATOM 665 C CA . CYS A 1 87 ? -4.434 10.188 3.586 1 90.06 87 CYS A CA 1
ATOM 666 C C . CYS A 1 87 ? -4.395 9.641 2.164 1 90.06 87 CYS A C 1
ATOM 668 O O . CYS A 1 87 ? -4.191 10.391 1.211 1 90.06 87 CYS A O 1
ATOM 670 N N . GLY A 1 88 ? -4.59 8.281 1.936 1 85.94 88 GLY A N 1
ATOM 671 C CA . GLY A 1 88 ? -4.637 7.699 0.604 1 85.94 88 GLY A CA 1
ATOM 672 C C . GLY A 1 88 ? -3.262 7.508 -0.01 1 85.94 88 GLY A C 1
ATOM 673 O O . GLY A 1 88 ? -2.277 7.316 0.707 1 85.94 88 GLY A O 1
ATOM 674 N N . GLU A 1 89 ? -3.141 7.488 -1.313 1 83.69 89 GLU A N 1
ATOM 675 C CA . GLU A 1 89 ? -1.907 7.207 -2.043 1 83.69 89 GLU A CA 1
ATOM 676 C C . GLU A 1 89 ? -1.047 8.461 -2.172 1 83.69 89 GLU A C 1
ATOM 678 O O . GLU A 1 89 ? -1.568 9.578 -2.205 1 83.69 89 GLU A O 1
ATOM 683 N N . PRO A 1 90 ? 0.323 8.211 -2.262 1 89.19 90 PRO A N 1
ATOM 684 C CA . PRO A 1 90 ? 1.169 9.383 -2.508 1 89.19 90 PRO A CA 1
ATOM 685 C C . PRO A 1 90 ? 1.028 9.922 -3.93 1 89.19 90 PRO A C 1
ATOM 687 O O . PRO A 1 90 ? 0.97 9.148 -4.887 1 89.19 90 PRO A O 1
ATOM 690 N N . VAL A 1 91 ? 0.906 11.195 -4.051 1 88 91 VAL A N 1
ATOM 691 C CA . VAL A 1 91 ? 0.81 11.852 -5.352 1 88 91 VAL A CA 1
ATOM 692 C C . VAL A 1 91 ? 2.146 12.5 -5.703 1 88 91 VAL A C 1
ATOM 694 O O . VAL A 1 91 ? 2.592 12.43 -6.852 1 88 91 VAL A O 1
ATOM 697 N N . ASP A 1 92 ? 2.77 13.078 -4.695 1 91.44 92 ASP A N 1
ATOM 698 C CA . ASP A 1 92 ? 4.02 13.781 -4.969 1 91.44 92 ASP A CA 1
ATOM 699 C C . ASP A 1 92 ? 4.898 13.844 -3.721 1 91.44 92 ASP A C 1
ATOM 701 O O . ASP A 1 92 ? 4.391 13.844 -2.598 1 91.44 92 ASP A O 1
ATOM 705 N N . SER A 1 93 ? 6.168 13.812 -3.99 1 96.06 93 SER A N 1
ATOM 706 C CA . SER A 1 93 ? 7.199 14.109 -3 1 96.06 93 SER A CA 1
ATOM 707 C C . SER A 1 93 ? 7.977 15.367 -3.371 1 96.06 93 SER A C 1
ATOM 709 O O . SER A 1 93 ? 8.555 15.445 -4.457 1 96.06 93 SER A O 1
ATOM 711 N N . LEU A 1 94 ? 7.973 16.297 -2.465 1 97.88 94 LEU A N 1
ATOM 712 C CA . LEU A 1 94 ? 8.5 17.609 -2.834 1 97.88 94 LEU A CA 1
ATOM 713 C C . LEU A 1 94 ? 9.648 18.016 -1.919 1 97.88 94 LEU A C 1
ATOM 715 O O . LEU A 1 94 ? 9.719 17.578 -0.768 1 97.88 94 LEU A O 1
ATOM 719 N N . GLY A 1 95 ? 10.562 18.766 -2.48 1 98 95 GLY A N 1
ATOM 720 C CA . GLY A 1 95 ? 11.68 19.328 -1.733 1 98 95 GLY A CA 1
ATOM 721 C C . GLY A 1 95 ? 11.742 20.828 -1.795 1 98 95 GLY A C 1
ATOM 722 O O . GLY A 1 95 ? 10.727 21.5 -2.041 1 98 95 GLY A O 1
ATOM 723 N N . ASP A 1 96 ? 12.867 21.344 -1.368 1 98.25 96 ASP A N 1
ATOM 724 C CA . ASP A 1 96 ? 13.188 22.766 -1.485 1 98.25 96 ASP A CA 1
ATOM 725 C C . ASP A 1 96 ? 12.156 23.625 -0.751 1 98.25 96 ASP A C 1
ATOM 727 O O . ASP A 1 96 ? 11.758 24.688 -1.243 1 98.25 96 ASP A O 1
ATOM 731 N N . ALA A 1 97 ? 11.648 23.094 0.323 1 98.44 97 ALA A N 1
ATOM 732 C CA . ALA A 1 97 ? 10.703 23.828 1.158 1 98.44 97 ALA A CA 1
ATOM 733 C C . ALA A 1 97 ? 9.508 24.312 0.339 1 98.44 97 ALA A C 1
ATOM 735 O O . ALA A 1 97 ? 9.094 25.469 0.458 1 98.44 97 ALA A O 1
ATOM 736 N N . HIS A 1 98 ? 9.07 23.516 -0.445 1 98.44 98 HIS A N 1
ATOM 737 C CA . HIS A 1 98 ? 7.949 23.844 -1.322 1 98.44 98 HIS A CA 1
ATOM 738 C C . HIS A 1 98 ? 6.789 24.438 -0.536 1 98.44 98 HIS A C 1
ATOM 740 O O . HIS A 1 98 ? 6.09 25.328 -1.03 1 98.44 98 HIS A O 1
ATOM 746 N N . PHE A 1 99 ? 6.566 24 0.657 1 98.38 99 PHE A N 1
ATOM 747 C CA . PHE A 1 99 ? 5.445 24.453 1.471 1 98.38 99 PHE A CA 1
ATOM 748 C C . PHE A 1 99 ? 5.91 25.453 2.518 1 98.38 99 PHE A C 1
ATOM 750 O O . PHE A 1 99 ? 5.219 25.688 3.51 1 98.38 99 PHE A O 1
ATOM 757 N N . GLY A 1 100 ? 7.027 26 2.273 1 98.19 100 GLY A N 1
ATOM 758 C CA . GLY A 1 100 ? 7.59 26.938 3.232 1 98.19 100 GLY A CA 1
ATOM 759 C C . GLY A 1 100 ? 8.555 26.281 4.207 1 98.19 100 GLY A C 1
ATOM 760 O O . GLY A 1 100 ? 8.43 25.109 4.52 1 98.19 100 GLY A O 1
ATOM 761 N N . GLN A 1 101 ? 9.398 27.109 4.73 1 98.12 101 GLN A N 1
ATOM 762 C CA . GLN A 1 101 ? 10.406 26.641 5.676 1 98.12 101 GLN A CA 1
ATOM 763 C C . GLN A 1 101 ? 9.789 26.391 7.051 1 98.12 101 GLN A C 1
ATOM 765 O O . GLN A 1 101 ? 8.922 27.141 7.5 1 98.12 101 GLN A O 1
ATOM 770 N N . GLY A 1 102 ? 10.258 25.281 7.605 1 97.81 102 GLY A N 1
ATOM 771 C CA . GLY A 1 102 ? 9.898 25.047 9 1 97.81 102 GLY A CA 1
ATOM 772 C C . GLY A 1 102 ? 10.859 25.703 9.977 1 97.81 102 GLY A C 1
ATOM 773 O O . GLY A 1 102 ? 11.633 26.594 9.594 1 97.81 102 GLY A O 1
ATOM 774 N N . SER A 1 103 ? 10.633 25.422 11.211 1 96.12 103 SER A N 1
ATOM 775 C CA . SER A 1 103 ? 11.5 25.891 12.289 1 96.12 103 SER A CA 1
ATOM 776 C C . SER A 1 103 ? 11.844 24.75 13.242 1 96.12 103 SER A C 1
ATOM 778 O O . SER A 1 103 ? 11.289 23.656 13.141 1 96.12 103 SER A O 1
ATOM 780 N N . GLY A 1 104 ? 12.852 25.094 14.07 1 96.31 104 GLY A N 1
ATOM 781 C CA . GLY A 1 104 ? 13.25 24.047 15.008 1 96.31 104 GLY A CA 1
ATOM 782 C C . GLY A 1 104 ? 14.234 23.062 14.422 1 96.31 104 GLY A C 1
ATOM 783 O O . GLY A 1 104 ? 14.914 23.359 13.438 1 96.31 104 GLY A O 1
ATOM 784 N N . PRO A 1 105 ? 14.312 21.922 15 1 97.5 105 PRO A N 1
ATOM 785 C CA . PRO A 1 105 ? 15.297 20.953 14.516 1 97.5 105 PRO A CA 1
ATOM 786 C C . PRO A 1 105 ? 14.875 20.312 13.195 1 97.5 105 PRO A C 1
ATOM 788 O O . PRO A 1 105 ? 13.688 20.234 12.883 1 97.5 105 PRO A O 1
ATOM 791 N N . ILE A 1 106 ? 15.828 19.953 12.5 1 98.06 106 ILE A N 1
ATOM 792 C CA . ILE A 1 106 ? 15.633 19.016 11.398 1 98.06 106 ILE A CA 1
ATOM 793 C C . ILE A 1 106 ? 15.93 17.594 11.883 1 98.06 106 ILE A C 1
ATOM 795 O O . ILE A 1 106 ? 17.094 17.219 12.031 1 98.06 106 ILE A O 1
ATOM 799 N N . TRP A 1 107 ? 14.867 16.844 12.039 1 97.94 107 TRP A N 1
ATOM 800 C CA . TRP A 1 107 ? 14.969 15.594 12.781 1 97.94 107 TRP A CA 1
ATOM 801 C C . TRP A 1 107 ? 15.539 14.477 11.914 1 97.94 107 TRP A C 1
ATOM 803 O O . TRP A 1 107 ? 16.328 13.648 12.383 1 97.94 107 TRP A O 1
ATOM 813 N N . MET A 1 108 ? 15.133 14.453 10.664 1 97.81 108 MET A N 1
ATOM 814 C CA . MET A 1 108 ? 15.523 13.32 9.828 1 97.81 108 MET A CA 1
ATOM 815 C C . MET A 1 108 ? 16.156 13.805 8.531 1 97.81 108 MET A C 1
ATOM 817 O O . MET A 1 108 ? 15.781 14.844 7.996 1 97.81 108 MET A O 1
ATOM 821 N N . SER A 1 109 ? 17.094 13 8.078 1 97.69 109 SER A N 1
ATOM 822 C CA . SER A 1 109 ? 17.75 13.219 6.793 1 97.69 109 SER A CA 1
ATOM 823 C C . SER A 1 109 ? 18.109 11.891 6.125 1 97.69 109 SER A C 1
ATOM 825 O O . SER A 1 109 ? 18.219 10.859 6.793 1 97.69 109 SER A O 1
ATOM 827 N N . ASN A 1 110 ? 18.266 12.008 4.785 1 97.56 110 ASN A N 1
ATOM 828 C CA . ASN A 1 110 ? 18.594 10.82 4.004 1 97.56 110 ASN A CA 1
ATOM 829 C C . ASN A 1 110 ? 17.656 9.664 4.32 1 97.56 110 ASN A C 1
ATOM 831 O O . ASN A 1 110 ? 18.109 8.555 4.617 1 97.56 110 ASN A O 1
ATOM 835 N N . VAL A 1 111 ? 16.344 10.016 4.277 1 97.19 111 VAL A N 1
ATOM 836 C CA . VAL A 1 111 ? 15.336 9.016 4.586 1 97.19 111 VAL A CA 1
ATOM 837 C C . VAL A 1 111 ? 15.227 8.008 3.439 1 97.19 111 VAL A C 1
ATOM 839 O O . VAL A 1 111 ? 15.164 8.398 2.271 1 97.19 111 VAL A O 1
ATOM 842 N N . LEU A 1 112 ? 15.266 6.781 3.84 1 93.88 112 LEU A N 1
ATOM 843 C CA . LEU A 1 112 ? 15.234 5.707 2.854 1 93.88 112 LEU A CA 1
ATOM 844 C C . LEU A 1 112 ? 14.188 4.66 3.213 1 93.88 112 LEU A C 1
ATOM 846 O O . LEU A 1 112 ? 14.516 3.596 3.736 1 93.88 112 LEU A O 1
ATOM 850 N N . CYS A 1 113 ? 12.961 4.922 2.785 1 91.88 113 CYS A N 1
ATOM 851 C CA . CYS A 1 113 ? 11.891 3.949 2.977 1 91.88 113 CYS A CA 1
ATOM 852 C C . CYS A 1 113 ? 11.789 3.008 1.783 1 91.88 113 CYS A C 1
ATOM 854 O O . CYS A 1 113 ? 12.188 3.361 0.671 1 91.88 113 CYS A O 1
ATOM 856 N N . THR A 1 114 ? 11.234 1.875 2.043 1 83.38 114 THR A N 1
ATOM 857 C CA . THR A 1 114 ? 10.859 0.963 0.967 1 83.38 114 THR A CA 1
ATOM 858 C C . THR A 1 114 ? 9.422 1.206 0.526 1 83.38 114 THR A C 1
ATOM 860 O O . THR A 1 114 ? 9.008 0.76 -0.547 1 83.38 114 THR A O 1
ATOM 863 N N . GLY A 1 115 ? 8.672 1.89 1.366 1 82.25 115 GLY A N 1
ATOM 864 C CA . GLY A 1 115 ? 7.277 2.17 1.065 1 82.25 115 GLY A CA 1
ATOM 865 C C . GLY A 1 115 ? 6.312 1.317 1.865 1 82.25 115 GLY A C 1
ATOM 866 O O . GLY A 1 115 ? 5.105 1.571 1.865 1 82.25 115 GLY A O 1
ATOM 867 N N . THR A 1 116 ? 6.809 0.302 2.621 1 76.81 116 THR A N 1
ATOM 868 C CA . THR A 1 116 ? 5.93 -0.642 3.303 1 76.81 116 THR A CA 1
ATOM 869 C C . THR A 1 116 ? 5.988 -0.442 4.812 1 76.81 116 THR A C 1
ATOM 871 O O . THR A 1 116 ? 5.207 -1.044 5.555 1 76.81 116 THR A O 1
ATOM 874 N N . GLU A 1 117 ? 6.895 0.5 5.258 1 82.56 117 GLU A N 1
ATOM 875 C CA . GLU A 1 117 ? 7.008 0.775 6.684 1 82.56 117 GLU A CA 1
ATOM 876 C C . GLU A 1 117 ? 5.695 1.313 7.246 1 82.56 117 GLU A C 1
ATOM 878 O O . GLU A 1 117 ? 4.965 2.027 6.559 1 82.56 117 GLU A O 1
ATOM 883 N N . SER A 1 118 ? 5.43 1.023 8.531 1 79.69 118 SER A N 1
ATOM 884 C CA . SER A 1 118 ? 4.199 1.466 9.18 1 79.69 118 SER A CA 1
ATOM 885 C C . SER A 1 118 ? 4.258 2.951 9.523 1 79.69 118 SER A C 1
ATOM 887 O O . SER A 1 118 ? 3.23 3.631 9.531 1 79.69 118 SER A O 1
ATOM 889 N N . THR A 1 119 ? 5.461 3.312 9.883 1 88.25 119 THR A N 1
ATOM 890 C CA . THR A 1 119 ? 5.656 4.719 10.227 1 88.25 119 THR A CA 1
ATOM 891 C C . THR A 1 119 ? 6.965 5.238 9.641 1 88.25 119 THR A C 1
ATOM 893 O O . THR A 1 119 ? 7.875 4.461 9.352 1 88.25 119 THR A O 1
ATOM 896 N N . LEU A 1 120 ? 7.059 6.527 9.539 1 92.56 120 LEU A N 1
ATOM 897 C CA . LEU A 1 120 ? 8.25 7.168 9 1 92.56 120 LEU A CA 1
ATOM 898 C C . LEU A 1 120 ? 9.461 6.906 9.883 1 92.56 120 LEU A C 1
ATOM 900 O O . LEU A 1 120 ? 10.586 6.762 9.391 1 92.56 120 LEU A O 1
ATOM 904 N N . LYS A 1 121 ? 9.266 6.754 11.148 1 91.06 121 LYS A N 1
ATOM 905 C CA . LYS A 1 121 ? 10.344 6.574 12.117 1 91.06 121 LYS A CA 1
ATOM 906 C C . LYS A 1 121 ? 11.031 5.223 11.93 1 91.06 121 LYS A C 1
ATOM 908 O O . LYS A 1 121 ? 12.141 5.016 12.414 1 91.06 121 LYS A O 1
ATOM 913 N N . LYS A 1 122 ? 10.367 4.418 11.234 1 87.5 122 LYS A N 1
ATOM 914 C CA . LYS A 1 122 ? 10.898 3.072 11.047 1 87.5 122 LYS A CA 1
ATOM 915 C C . LYS A 1 122 ? 11.727 2.98 9.766 1 87.5 122 LYS A C 1
ATOM 917 O O . LYS A 1 122 ? 12.344 1.947 9.484 1 87.5 122 LYS A O 1
ATOM 922 N N . CYS A 1 123 ? 11.758 4.008 9.055 1 91.75 123 CYS A N 1
ATOM 923 C CA . CYS A 1 123 ? 12.562 4.035 7.832 1 91.75 123 CYS A CA 1
ATOM 924 C C . CYS A 1 123 ? 14.031 4.285 8.156 1 91.75 123 CYS A C 1
ATOM 926 O O . CYS A 1 123 ? 14.359 4.852 9.203 1 91.75 123 CYS A O 1
ATOM 928 N N . GLY A 1 124 ? 14.883 3.812 7.211 1 93.56 124 GLY A N 1
ATOM 929 C CA . GLY A 1 124 ? 16.281 4.176 7.332 1 93.56 124 GLY A CA 1
ATOM 930 C C . GLY A 1 124 ? 16.531 5.672 7.254 1 93.56 124 GLY A C 1
ATOM 931 O O . GLY A 1 124 ? 15.805 6.383 6.551 1 93.56 124 GLY A O 1
ATOM 932 N N . SER A 1 125 ? 17.531 6.117 7.945 1 95.88 125 SER A N 1
ATOM 933 C CA . SER A 1 125 ? 17.953 7.516 7.922 1 95.88 125 SER A CA 1
ATOM 934 C C . SER A 1 125 ? 19.344 7.688 8.5 1 95.88 125 SER A C 1
ATOM 936 O O . SER A 1 125 ? 19.969 6.715 8.938 1 95.88 125 SER A O 1
ATOM 938 N N . THR A 1 126 ? 19.906 8.898 8.484 1 96.25 126 THR A N 1
ATOM 939 C CA . THR A 1 126 ? 21.234 9.164 9.016 1 96.25 126 THR A CA 1
ATOM 940 C C . THR A 1 126 ? 21.203 9.219 10.547 1 96.25 126 THR A C 1
ATOM 942 O O . THR A 1 126 ? 22.25 9.227 11.195 1 96.25 126 THR A O 1
ATOM 945 N N . GLY A 1 127 ? 20.078 9.18 11.164 1 93.81 127 GLY A N 1
ATOM 946 C CA . GLY A 1 127 ? 19.906 9.336 12.602 1 93.81 127 GLY A CA 1
ATOM 947 C C . GLY A 1 127 ? 19.234 10.633 12.984 1 93.81 127 GLY A C 1
ATOM 948 O O . GLY A 1 127 ? 19.188 11.57 12.18 1 93.81 127 GLY A O 1
ATOM 949 N N . TRP A 1 128 ? 18.797 10.711 14.172 1 94.81 128 TRP A N 1
ATOM 950 C CA . TRP A 1 128 ? 18.031 11.867 14.633 1 94.81 128 TRP A CA 1
ATOM 951 C C . TRP A 1 128 ? 18.938 13.086 14.766 1 94.81 128 TRP A C 1
ATOM 953 O O . TRP A 1 128 ? 20 13.016 15.406 1 94.81 128 TRP A O 1
ATOM 963 N N . ASN A 1 129 ? 18.516 14.172 14.172 1 94.12 129 ASN A N 1
ATOM 964 C CA . ASN A 1 129 ? 19.188 15.461 14.273 1 94.12 129 ASN A CA 1
ATOM 965 C C . ASN A 1 129 ? 20.578 15.414 13.648 1 94.12 129 ASN A C 1
ATOM 967 O O . ASN A 1 129 ? 21.484 16.109 14.102 1 94.12 129 ASN A O 1
ATOM 971 N N . LYS A 1 130 ? 20.797 14.523 12.805 1 91.44 130 LYS A N 1
ATOM 972 C CA . LYS A 1 130 ? 22.031 14.406 12.047 1 91.44 130 LYS A CA 1
ATOM 973 C C . LYS A 1 130 ? 21.812 14.711 10.57 1 91.44 130 LYS A C 1
ATOM 975 O O . LYS A 1 130 ? 21.328 13.867 9.828 1 91.44 130 LYS A O 1
ATOM 980 N N . ASN A 1 131 ? 22.219 15.961 10.234 1 86.69 131 ASN A N 1
ATOM 981 C CA . ASN A 1 131 ? 22 16.406 8.867 1 86.69 131 ASN A CA 1
ATOM 982 C C . ASN A 1 131 ? 22.859 17.609 8.508 1 86.69 131 ASN A C 1
ATOM 984 O O . ASN A 1 131 ? 23.453 18.234 9.391 1 86.69 131 ASN A O 1
ATOM 988 N N . TYR A 1 132 ? 22.938 17.781 7.258 1 88.62 132 TYR A N 1
ATOM 989 C CA . TYR A 1 132 ? 23.625 18.984 6.77 1 88.62 132 TYR A CA 1
ATOM 990 C C . TYR A 1 132 ? 22.641 19.922 6.066 1 88.62 132 TYR A C 1
ATOM 992 O O . TYR A 1 132 ? 23.047 20.781 5.277 1 88.62 132 TYR A O 1
ATOM 1000 N N . CYS A 1 133 ? 21.453 19.75 6.355 1 94.25 133 CYS A N 1
ATOM 1001 C CA . CYS A 1 133 ? 20.391 20.484 5.695 1 94.25 133 CYS A CA 1
ATOM 1002 C C . CYS A 1 133 ? 20.016 21.734 6.484 1 94.25 133 CYS A C 1
ATOM 1004 O O . CYS A 1 133 ? 20.219 21.797 7.699 1 94.25 133 CYS A O 1
ATOM 1006 N N . ASP A 1 134 ? 19.641 22.812 5.77 1 96.19 134 ASP A N 1
ATOM 1007 C CA . ASP A 1 134 ? 18.875 23.891 6.395 1 96.19 134 ASP A CA 1
ATOM 1008 C C . ASP A 1 134 ? 17.422 23.844 5.957 1 96.19 134 ASP A C 1
ATOM 1010 O O . ASP A 1 134 ? 17.016 22.953 5.207 1 96.19 134 ASP A O 1
ATOM 1014 N N . HIS A 1 135 ? 16.625 24.719 6.418 1 97.81 135 HIS A N 1
ATOM 1015 C CA . HIS A 1 135 ? 15.188 24.656 6.246 1 97.81 135 HIS A CA 1
ATOM 1016 C C . HIS A 1 135 ? 14.781 25.016 4.82 1 97.81 135 HIS A C 1
ATOM 1018 O O . HIS A 1 135 ? 13.617 24.859 4.441 1 97.81 135 HIS A O 1
ATOM 1024 N N . ASN A 1 136 ? 15.719 25.344 3.965 1 97.75 136 ASN A N 1
ATOM 1025 C CA . ASN A 1 136 ? 15.453 25.484 2.537 1 97.75 136 ASN A CA 1
ATOM 1026 C C . ASN A 1 136 ? 15.266 24.125 1.868 1 97.75 136 ASN A C 1
ATOM 1028 O O . ASN A 1 136 ? 14.758 24.047 0.748 1 97.75 136 ASN A O 1
ATOM 1032 N N . GLY A 1 137 ? 15.656 23.125 2.6 1 98 137 GLY A N 1
ATOM 1033 C CA . GLY A 1 137 ? 15.562 21.766 2.076 1 98 137 GLY A CA 1
ATOM 1034 C C . GLY A 1 137 ? 14.531 20.922 2.791 1 98 137 GLY A C 1
ATOM 1035 O O . GLY A 1 137 ? 14.672 19.703 2.867 1 98 137 GLY A O 1
ATOM 1036 N N . ASP A 1 138 ? 13.531 21.594 3.32 1 98.62 138 ASP A N 1
ATOM 1037 C CA . ASP A 1 138 ? 12.492 20.844 4.012 1 98.62 138 ASP A CA 1
ATOM 1038 C C . ASP A 1 138 ? 11.648 20.031 3.025 1 98.62 138 ASP A C 1
ATOM 1040 O O . ASP A 1 138 ? 11.273 20.531 1.962 1 98.62 138 ASP A O 1
ATOM 1044 N N . ALA A 1 139 ? 11.352 18.797 3.402 1 98.75 139 ALA A N 1
ATOM 1045 C CA . ALA A 1 139 ? 10.586 17.891 2.555 1 98.75 139 ALA A CA 1
ATOM 1046 C C . ALA A 1 139 ? 9.086 18.141 2.699 1 98.75 139 ALA A C 1
ATOM 1048 O O . ALA A 1 139 ? 8.625 18.625 3.736 1 98.75 139 ALA A O 1
ATOM 1049 N N . GLY A 1 140 ? 8.359 17.812 1.673 1 98.69 140 GLY A N 1
ATOM 1050 C CA . GLY A 1 140 ? 6.91 17.875 1.653 1 98.69 140 GLY A CA 1
ATOM 1051 C C . GLY A 1 140 ? 6.27 16.719 0.915 1 98.69 140 GLY A C 1
ATOM 1052 O O . GLY A 1 140 ? 6.953 15.984 0.196 1 98.69 140 GLY A O 1
ATOM 1053 N N . VAL A 1 141 ? 4.984 16.594 1.173 1 97.62 141 VAL A N 1
ATOM 1054 C CA . VAL A 1 141 ? 4.262 15.508 0.519 1 97.62 141 VAL A CA 1
ATOM 1055 C C . VAL A 1 141 ? 2.863 15.977 0.124 1 97.62 141 VAL A C 1
ATOM 1057 O O . VAL A 1 141 ? 2.305 16.875 0.754 1 97.62 141 VAL A O 1
ATOM 1060 N N . ILE A 1 142 ? 2.357 15.406 -0.968 1 94.06 142 ILE A N 1
ATOM 1061 C CA . ILE A 1 142 ? 0.951 15.508 -1.345 1 94.06 142 ILE A CA 1
ATOM 1062 C C . ILE A 1 142 ? 0.344 14.109 -1.44 1 94.06 142 ILE A C 1
ATOM 1064 O O . ILE A 1 142 ? 0.847 13.25 -2.174 1 94.06 142 ILE A O 1
ATOM 1068 N N . CYS A 1 143 ? -0.673 13.898 -0.672 1 93.19 143 CYS A N 1
ATOM 1069 C CA . CYS A 1 143 ? -1.43 12.656 -0.729 1 93.19 143 CYS A CA 1
ATOM 1070 C C . CYS A 1 143 ? -2.705 12.828 -1.545 1 93.19 143 CYS A C 1
ATOM 1072 O O . CYS A 1 143 ? -3.156 13.953 -1.77 1 93.19 143 CYS A O 1
ATOM 1074 N N . SER A 1 144 ? -3.295 11.781 -1.908 1 88.81 144 SER A N 1
ATOM 1075 C CA . SER A 1 144 ? -4.355 11.82 -2.908 1 88.81 144 SER A CA 1
ATOM 1076 C C . SER A 1 144 ? -5.711 12.102 -2.268 1 88.81 144 SER A C 1
ATOM 1078 O O . SER A 1 144 ? -6.609 12.641 -2.916 1 88.81 144 SER A O 1
ATOM 1080 N N . GLU A 1 145 ? -5.938 11.672 -1.061 1 89.44 145 GLU A N 1
ATOM 1081 C CA . GLU A 1 145 ? -7.227 11.742 -0.383 1 89.44 145 GLU A CA 1
ATOM 1082 C C . GLU A 1 145 ? -8.266 10.867 -1.088 1 89.44 145 GLU A C 1
ATOM 1084 O O . GLU A 1 145 ? -9.461 11.156 -1.034 1 89.44 145 GLU A O 1
ATOM 1089 N N . VAL A 1 146 ? -7.805 9.969 -1.892 1 88.81 146 VAL A N 1
ATOM 1090 C CA . VAL A 1 146 ? -8.625 8.953 -2.549 1 88.81 146 VAL A CA 1
ATOM 1091 C C . VAL A 1 146 ? -8.016 7.574 -2.334 1 88.81 146 VAL A C 1
ATOM 1093 O O . VAL A 1 146 ? -6.789 7.434 -2.275 1 88.81 146 VAL A O 1
ATOM 1096 N N . ARG A 1 147 ? -8.938 6.609 -2.203 1 84.06 147 ARG A N 1
ATOM 1097 C CA . ARG A 1 147 ? -8.43 5.25 -2.07 1 84.06 147 ARG A CA 1
ATOM 1098 C C . ARG A 1 147 ? -9.422 4.234 -2.633 1 84.06 147 ARG A C 1
ATOM 1100 O O . ARG A 1 147 ? -10.594 4.551 -2.83 1 84.06 147 ARG A O 1
ATOM 1107 N N . LEU A 1 148 ? -8.891 3.125 -2.967 1 82 148 LEU A N 1
ATOM 1108 C CA . LEU A 1 148 ? -9.703 1.968 -3.332 1 82 148 LEU A CA 1
ATOM 1109 C C . LEU A 1 148 ? -9.695 0.928 -2.215 1 82 148 LEU A C 1
ATOM 1111 O O . LEU A 1 148 ? -8.633 0.563 -1.704 1 82 148 LEU A O 1
ATOM 1115 N N . VAL A 1 149 ? -10.898 0.511 -1.834 1 78.56 149 VAL A N 1
ATOM 1116 C CA . VAL A 1 149 ? -11.016 -0.415 -0.712 1 78.56 149 VAL A CA 1
ATOM 1117 C C . VAL A 1 149 ? -11.664 -1.715 -1.182 1 78.56 149 VAL A C 1
ATOM 1119 O O . VAL A 1 149 ? -12.602 -1.694 -1.982 1 78.56 149 VAL A O 1
ATOM 1122 N N . GLY A 1 150 ? -11.203 -2.852 -0.547 1 66.88 150 GLY A N 1
ATOM 1123 C CA . GLY A 1 150 ? -11.891 -4.129 -0.675 1 66.88 150 GLY A CA 1
ATOM 1124 C C . GLY A 1 150 ? -11.586 -4.84 -1.982 1 66.88 150 GLY A C 1
ATOM 1125 O O . GLY A 1 150 ? -12.125 -5.918 -2.248 1 66.88 150 GLY A O 1
ATOM 1126 N N . GLY A 1 151 ? -10.875 -4.266 -2.861 1 63.69 151 GLY A N 1
ATOM 1127 C CA . GLY A 1 151 ? -10.625 -4.914 -4.137 1 63.69 151 GLY A CA 1
ATOM 1128 C C . GLY A 1 151 ? -9.219 -5.465 -4.262 1 63.69 151 GLY A C 1
ATOM 1129 O O . GLY A 1 151 ? -8.555 -5.711 -3.252 1 63.69 151 GLY A O 1
ATOM 1130 N N . SER A 1 152 ? -9.133 -6.039 -5.539 1 63.12 152 SER A N 1
ATOM 1131 C CA . SER A 1 152 ? -7.801 -6.508 -5.914 1 63.12 152 SER A CA 1
ATOM 1132 C C . SER A 1 152 ? -6.867 -5.34 -6.215 1 63.12 152 SER A C 1
ATOM 1134 O O . SER A 1 152 ? -7.238 -4.18 -6.031 1 63.12 152 SER A O 1
ATOM 1136 N N . CYS A 1 153 ? -5.574 -5.492 -6.633 1 61.47 153 CYS A N 1
ATOM 1137 C CA . CYS A 1 153 ? -4.508 -4.512 -6.797 1 61.47 153 CYS A CA 1
ATOM 1138 C C . CYS A 1 153 ? -5.012 -3.273 -7.527 1 61.47 153 CYS A C 1
ATOM 1140 O O . CYS A 1 153 ? -4.609 -2.152 -7.207 1 61.47 153 CYS A O 1
ATOM 1142 N N . CYS A 1 154 ? -5.973 -3.496 -8.414 1 71.12 154 CYS A N 1
ATOM 1143 C CA . CYS A 1 154 ? -6.375 -2.344 -9.211 1 71.12 154 CYS A CA 1
ATOM 1144 C C . CYS A 1 154 ? -7.895 -2.207 -9.242 1 71.12 154 CYS A C 1
ATOM 1146 O O . CYS A 1 154 ? -8.469 -1.815 -10.266 1 71.12 154 CYS A O 1
ATOM 1148 N N . SER A 1 155 ? -8.406 -2.629 -8.266 1 75.75 155 SER A N 1
ATOM 1149 C CA . SER A 1 155 ? -9.859 -2.535 -8.188 1 75.75 155 SER A CA 1
ATOM 1150 C C . SER A 1 155 ? -10.328 -2.297 -6.758 1 75.75 155 SER A C 1
ATOM 1152 O O . SER A 1 155 ? -9.594 -2.576 -5.809 1 75.75 155 SER A O 1
ATOM 1154 N N . GLY A 1 156 ? -11.469 -1.755 -6.66 1 81.62 156 GLY A N 1
ATOM 1155 C CA . GLY A 1 156 ? -12.078 -1.582 -5.352 1 81.62 156 GLY A CA 1
ATOM 1156 C C . GLY A 1 156 ? -13.148 -0.513 -5.328 1 81.62 156 GLY A C 1
ATOM 1157 O O . GLY A 1 156 ? -13.445 0.102 -6.355 1 81.62 156 GLY A O 1
ATOM 1158 N N . ARG A 1 157 ? -13.711 -0.46 -4.199 1 86 157 ARG A N 1
ATOM 1159 C CA . ARG A 1 157 ? -14.672 0.614 -3.967 1 86 157 ARG A CA 1
ATOM 1160 C C . ARG A 1 157 ? -13.961 1.95 -3.773 1 86 157 ARG A C 1
ATOM 1162 O O . ARG A 1 157 ? -12.992 2.041 -3.018 1 86 157 ARG A O 1
ATOM 1169 N N . LEU A 1 158 ? -14.477 2.893 -4.438 1 88.44 158 LEU A N 1
ATOM 1170 C CA . LEU A 1 158 ? -13.867 4.215 -4.363 1 88.44 158 LEU A CA 1
ATOM 1171 C C . LEU A 1 158 ? -14.344 4.965 -3.125 1 88.44 158 LEU A C 1
ATOM 1173 O O . LEU A 1 158 ? -15.539 5.027 -2.85 1 88.44 158 LEU A O 1
ATOM 1177 N N . GLU A 1 159 ? -13.344 5.453 -2.398 1 89.81 159 GLU A N 1
ATOM 1178 C CA . GLU A 1 159 ? -13.648 6.328 -1.273 1 89.81 159 GLU A CA 1
ATOM 1179 C C . GLU A 1 159 ? -12.859 7.629 -1.354 1 89.81 159 GLU A C 1
ATOM 1181 O O . GLU A 1 159 ? -11.695 7.633 -1.767 1 89.81 159 GLU A O 1
ATOM 1186 N N . ILE A 1 160 ? -13.531 8.648 -0.937 1 90.69 160 ILE A N 1
ATOM 1187 C CA . ILE A 1 160 ? -12.906 9.969 -0.908 1 90.69 160 ILE A CA 1
ATOM 1188 C C . ILE A 1 160 ? -12.891 10.5 0.523 1 90.69 160 ILE A C 1
ATOM 1190 O O . ILE A 1 160 ? -13.867 10.352 1.261 1 90.69 160 ILE A O 1
ATOM 1194 N N . LEU A 1 161 ? -11.781 11.117 0.785 1 89.38 161 LEU A N 1
ATOM 1195 C CA . LEU A 1 161 ? -11.656 11.727 2.104 1 89.38 161 LEU A CA 1
ATOM 1196 C C . LEU A 1 161 ? -12.234 13.141 2.104 1 89.38 161 LEU A C 1
ATOM 1198 O O . LEU A 1 161 ? -11.828 13.984 1.298 1 89.38 161 LEU A O 1
ATOM 1202 N N . HIS A 1 162 ? -13.18 13.312 2.891 1 87.06 162 HIS A N 1
ATOM 1203 C CA . HIS A 1 162 ? -13.82 14.617 3.045 1 87.06 162 HIS A CA 1
ATOM 1204 C C . HIS A 1 162 ? -14.109 14.914 4.512 1 87.06 162 HIS A C 1
ATOM 1206 O O . HIS A 1 162 ? -14.781 14.125 5.188 1 87.06 162 HIS A O 1
ATOM 1212 N N . ASN A 1 163 ? -13.648 16.094 4.926 1 84.25 163 ASN A N 1
ATOM 1213 C CA . ASN A 1 163 ? -13.844 16.5 6.312 1 84.25 163 ASN A CA 1
ATOM 1214 C C . ASN A 1 163 ? -13.461 15.391 7.285 1 84.25 163 ASN A C 1
ATOM 1216 O O . ASN A 1 163 ? -14.242 15.031 8.164 1 84.25 163 ASN A O 1
ATOM 1220 N N . LYS A 1 164 ? -12.359 14.797 7.098 1 83.25 164 LYS A N 1
ATOM 1221 C CA . LYS A 1 164 ? -11.711 13.82 7.969 1 83.25 164 LYS A CA 1
ATOM 1222 C C . LYS A 1 164 ? -12.453 12.492 7.965 1 83.25 164 LYS A C 1
ATOM 1224 O O . LYS A 1 164 ? -12.211 11.633 8.812 1 83.25 164 LYS A O 1
ATOM 1229 N N . THR A 1 165 ? -13.352 12.367 7.051 1 85.56 165 THR A N 1
ATOM 1230 C CA . THR A 1 165 ? -14.109 11.125 6.953 1 85.56 165 THR A CA 1
ATOM 1231 C C . THR A 1 165 ? -14 10.531 5.551 1 85.56 165 THR A C 1
ATOM 1233 O O . THR A 1 165 ? -14.094 11.258 4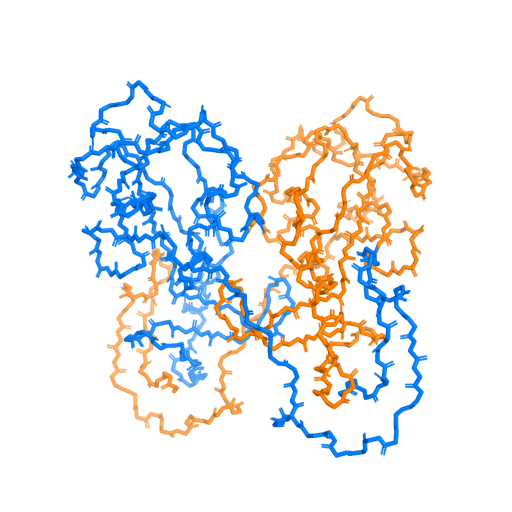.555 1 85.56 165 THR A O 1
ATOM 1236 N N . TRP A 1 166 ? -13.773 9.211 5.512 1 86.81 166 TRP A N 1
ATOM 1237 C CA . TRP A 1 166 ? -13.781 8.508 4.234 1 86.81 166 TRP A CA 1
ATOM 1238 C C . TRP A 1 166 ? -15.211 8.18 3.805 1 86.81 166 TRP A C 1
ATOM 1240 O O . TRP A 1 166 ? -15.961 7.547 4.555 1 86.81 166 TRP A O 1
ATOM 1250 N N . MET A 1 167 ? -15.508 8.586 2.639 1 87.56 167 MET A N 1
ATOM 1251 C CA . MET A 1 167 ? -16.859 8.383 2.137 1 87.56 167 MET A CA 1
ATOM 1252 C C . MET A 1 167 ? -16.844 7.621 0.817 1 87.56 167 MET A C 1
ATOM 1254 O O . MET A 1 167 ? -16.094 7.961 -0.092 1 87.56 167 MET A O 1
ATOM 1258 N N . SER A 1 168 ? -17.656 6.574 0.775 1 89.56 168 SER A N 1
ATOM 1259 C CA . SER A 1 168 ? -17.844 5.926 -0.519 1 89.56 168 SER A CA 1
ATOM 1260 C C . SER A 1 168 ? -18.547 6.855 -1.509 1 89.56 168 SER A C 1
ATOM 1262 O O . SER A 1 168 ? -19.328 7.719 -1.112 1 89.56 168 SER A O 1
ATOM 1264 N N . VAL A 1 169 ? -18.297 6.688 -2.756 1 91.44 169 VAL A N 1
ATOM 1265 C CA . VAL A 1 169 ? -18.844 7.562 -3.791 1 91.44 169 VAL A CA 1
ATOM 1266 C C . VAL A 1 169 ? -20.016 6.875 -4.48 1 91.44 169 VAL A C 1
ATOM 1268 O O . VAL A 1 169 ? -19.922 5.703 -4.855 1 91.44 169 VAL A O 1
ATOM 1271 N N . CYS A 1 170 ? -21.062 7.641 -4.59 1 90.38 170 CYS A N 1
ATOM 1272 C CA . CYS A 1 170 ? -22.25 7.133 -5.273 1 90.38 170 CYS A CA 1
ATOM 1273 C C . CYS A 1 170 ? -21.984 6.961 -6.766 1 90.38 170 CYS A C 1
ATOM 1275 O O . CYS A 1 170 ? -21.438 7.859 -7.41 1 90.38 170 CYS A O 1
ATOM 1277 N N . ALA A 1 171 ? -22.406 5.84 -7.32 1 89.94 171 ALA A N 1
ATOM 1278 C CA . ALA A 1 171 ? -22.172 5.535 -8.727 1 89.94 171 ALA A CA 1
ATOM 1279 C C . ALA A 1 171 ? -22.906 6.516 -9.633 1 89.94 171 ALA A C 1
ATOM 1281 O O . ALA A 1 171 ? -22.453 6.812 -10.742 1 89.94 171 ALA A O 1
ATOM 1282 N N . ALA A 1 172 ? -24 7.02 -9.164 1 86.62 172 ALA A N 1
ATOM 1283 C CA . ALA A 1 172 ? -24.859 7.883 -9.977 1 86.62 172 ALA A CA 1
ATOM 1284 C C . ALA A 1 172 ? -24.188 9.227 -10.242 1 86.62 172 ALA A C 1
ATOM 1286 O O . ALA A 1 172 ? -24.594 9.969 -11.133 1 86.62 172 ALA A O 1
ATOM 1287 N N . VAL A 1 173 ? -23.188 9.562 -9.57 1 88.19 173 VAL A N 1
ATOM 1288 C CA . VAL A 1 173 ? -22.594 10.891 -9.688 1 88.19 173 VAL A CA 1
ATOM 1289 C C . VAL A 1 173 ? -21.172 10.781 -10.258 1 88.19 173 VAL A C 1
ATOM 1291 O O . VAL A 1 173 ? -20.375 11.703 -10.109 1 88.19 173 VAL A O 1
ATOM 1294 N N . PHE A 1 174 ? -20.781 9.648 -10.758 1 90.75 174 PHE A N 1
ATOM 1295 C CA . PHE A 1 174 ? -19.438 9.32 -11.203 1 90.75 174 PHE A CA 1
ATOM 1296 C C . PHE A 1 174 ? -19.453 8.781 -12.633 1 90.75 174 PHE A C 1
ATOM 1298 O O . PHE A 1 174 ? -20.234 7.875 -12.953 1 90.75 174 PHE A O 1
ATOM 1305 N N . ASP A 1 175 ? -18.703 9.344 -13.492 1 89.19 175 ASP A N 1
ATOM 1306 C CA . ASP A 1 175 ? -18.703 8.883 -14.883 1 89.19 175 ASP A CA 1
ATOM 1307 C C . ASP A 1 175 ? -17.297 8.484 -15.32 1 89.19 175 ASP A C 1
ATOM 1309 O O . ASP A 1 175 ? -16.375 8.391 -14.492 1 89.19 175 ASP A O 1
ATOM 1313 N N . GLN A 1 176 ? -17.125 8.234 -16.594 1 87.75 176 GLN A N 1
ATOM 1314 C CA . GLN A 1 176 ? -15.898 7.652 -17.125 1 87.75 176 GLN A CA 1
ATOM 1315 C C . GLN A 1 176 ? -14.734 8.625 -17 1 87.75 176 GLN A C 1
ATOM 1317 O O . GLN A 1 176 ? -13.602 8.219 -16.719 1 87.75 176 GLN A O 1
ATOM 1322 N N . GLN A 1 177 ? -14.969 9.875 -17.219 1 88.5 177 GLN A N 1
ATOM 1323 C CA . GLN A 1 177 ? -13.906 10.867 -17.109 1 88.5 177 GLN A CA 1
ATOM 1324 C C . GLN A 1 177 ? -13.383 10.969 -15.672 1 88.5 177 GLN A C 1
ATOM 1326 O O . GLN A 1 177 ? -12.188 11.133 -15.445 1 88.5 177 GLN A O 1
ATOM 1331 N N . ASP A 1 178 ? -14.32 10.867 -14.75 1 90.12 178 ASP A N 1
ATOM 1332 C CA . ASP A 1 178 ? -13.93 10.859 -13.344 1 90.12 178 ASP A CA 1
ATOM 1333 C C . ASP A 1 178 ? -13.047 9.656 -13.023 1 90.12 178 ASP A C 1
ATOM 1335 O O . ASP A 1 178 ? -12.047 9.781 -12.32 1 90.12 178 ASP A O 1
ATOM 1339 N N . ALA A 1 179 ? -13.445 8.539 -13.602 1 88.06 179 ALA A N 1
ATOM 1340 C CA . ALA A 1 179 ? -12.695 7.301 -13.383 1 88.06 179 ALA A CA 1
ATOM 1341 C C . ALA A 1 179 ? -11.266 7.426 -13.891 1 88.06 179 ALA A C 1
ATOM 1343 O O . ALA A 1 179 ? -10.328 6.953 -13.25 1 88.06 179 ALA A O 1
ATOM 1344 N N . GLU A 1 180 ? -11.086 8.062 -14.984 1 84.75 180 GLU A N 1
ATOM 1345 C CA . GLU A 1 180 ? -9.758 8.242 -15.555 1 84.75 180 GLU A CA 1
ATOM 1346 C C . GLU A 1 180 ? -8.859 9.047 -14.617 1 84.75 180 GLU A C 1
ATOM 1348 O O . GLU A 1 180 ? -7.699 8.703 -14.414 1 84.75 180 GLU A O 1
ATOM 1353 N N . VAL A 1 181 ? -9.422 10.039 -14.094 1 86.38 181 VAL A N 1
ATOM 1354 C CA . VAL A 1 181 ? -8.672 10.883 -13.172 1 86.38 181 VAL A CA 1
ATOM 1355 C C . VAL A 1 181 ? -8.305 10.094 -11.922 1 86.38 181 VAL A C 1
ATOM 1357 O O . VAL A 1 181 ? -7.156 10.117 -11.477 1 86.38 181 VAL A O 1
ATOM 1360 N N . VAL A 1 182 ? -9.258 9.367 -11.383 1 86.81 182 VAL A N 1
ATOM 1361 C CA . VAL A 1 182 ? -9.016 8.594 -10.172 1 86.81 182 VAL A CA 1
ATOM 1362 C C . VAL A 1 182 ? -7.953 7.531 -10.445 1 86.81 182 VAL A C 1
ATOM 1364 O O . VAL A 1 182 ? -7.066 7.309 -9.617 1 86.81 182 VAL A O 1
ATOM 1367 N N . PHE A 1 183 ? -8.047 6.883 -11.547 1 82.62 183 PHE A N 1
ATOM 1368 C CA . PHE A 1 183 ? -7.066 5.859 -11.891 1 82.62 183 PHE A CA 1
ATOM 1369 C C . PHE A 1 183 ? -5.672 6.465 -12.008 1 82.62 183 PHE A C 1
ATOM 1371 O O . PHE A 1 183 ? -4.691 5.863 -11.562 1 82.62 183 PHE A O 1
ATOM 1378 N N . GLN A 1 184 ? -5.609 7.605 -12.617 1 80 184 GLN A N 1
ATOM 1379 C CA . GLN A 1 184 ? -4.324 8.281 -12.734 1 80 184 GLN A CA 1
ATOM 1380 C C . GLN A 1 184 ? -3.764 8.633 -11.359 1 80 184 GLN A C 1
ATOM 1382 O O . GLN A 1 184 ? -2.562 8.5 -11.117 1 80 184 GLN A O 1
ATOM 1387 N N . ILE A 1 185 ? -4.66 9.055 -10.508 1 80.38 185 ILE A N 1
ATOM 1388 C CA . ILE A 1 185 ? -4.25 9.469 -9.172 1 80.38 185 ILE A CA 1
ATOM 1389 C C . ILE A 1 185 ? -3.787 8.25 -8.375 1 80.38 185 ILE A C 1
ATOM 1391 O O . ILE A 1 185 ? -2.752 8.297 -7.711 1 80.38 185 ILE A O 1
ATOM 1395 N N . VAL A 1 186 ? -4.555 7.207 -8.461 1 77.69 186 VAL A N 1
ATOM 1396 C CA . VAL A 1 186 ? -4.32 6.051 -7.602 1 77.69 186 VAL A CA 1
ATOM 1397 C C . VAL A 1 186 ? -3.211 5.184 -8.188 1 77.69 186 VAL A C 1
ATOM 1399 O O . VAL A 1 186 ? -2.389 4.633 -7.453 1 77.69 186 VAL A O 1
ATOM 1402 N N . PHE A 1 187 ? -3.258 5.137 -9.531 1 68.31 187 PHE A N 1
ATOM 1403 C CA . PHE A 1 187 ? -2.344 4.164 -10.117 1 68.31 187 PHE A CA 1
ATOM 1404 C C . PHE A 1 187 ? -1.299 4.855 -10.984 1 68.31 187 PHE A C 1
ATOM 1406 O O . PHE A 1 187 ? -0.352 4.219 -11.453 1 68.31 187 PHE A O 1
ATOM 1413 N N . GLY A 1 188 ? -1.777 6.105 -11.562 1 63.81 188 GLY A N 1
ATOM 1414 C CA . GLY A 1 188 ? -0.995 6.789 -12.578 1 63.81 188 GLY A CA 1
ATOM 1415 C C . GLY A 1 188 ? 0.371 7.23 -12.086 1 63.81 188 GLY A C 1
ATOM 1416 O O . GLY A 1 188 ? 1.095 7.934 -12.797 1 63.81 188 GLY A O 1
ATOM 1417 N N . GLY A 1 189 ? 0.844 7.168 -11.086 1 49.47 189 GLY A N 1
ATOM 1418 C CA . GLY A 1 189 ? 2.166 7.777 -11.102 1 49.47 189 GLY A CA 1
ATOM 1419 C C . GLY A 1 189 ? 2.799 7.801 -12.477 1 49.47 189 GLY A C 1
ATOM 1420 O O . GLY A 1 189 ? 3.125 8.867 -13 1 49.47 189 GLY A O 1
ATOM 1421 N N . TYR A 1 190 ? 3.807 6.875 -13.047 1 37.47 190 TYR A N 1
ATOM 1422 C CA . TYR A 1 190 ? 4.895 7.242 -13.945 1 37.47 190 TYR A CA 1
ATOM 1423 C C . TYR A 1 190 ? 4.406 7.312 -15.391 1 37.47 190 TYR A C 1
ATOM 1425 O O . TYR A 1 190 ? 3.459 6.617 -15.766 1 37.47 190 TYR A O 1
ATOM 1433 N N . MET B 1 1 ? -21.75 8.906 2.637 1 86.12 1 MET B N 1
ATOM 1434 C CA . MET B 1 1 ? -21.641 8.695 1.196 1 86.12 1 MET B CA 1
ATOM 1435 C C . MET B 1 1 ? -21.562 10.031 0.458 1 86.12 1 MET B C 1
ATOM 1437 O O . MET B 1 1 ? -22.203 11.008 0.849 1 86.12 1 MET B O 1
ATOM 1441 N N . TRP B 1 2 ? -20.672 10 -0.468 1 86.75 2 TRP B N 1
ATOM 1442 C CA . TRP B 1 2 ? -20.547 11.172 -1.324 1 86.75 2 TRP B CA 1
ATOM 1443 C C . TRP B 1 2 ? -21.594 11.164 -2.432 1 86.75 2 TRP B C 1
ATOM 1445 O O . TRP B 1 2 ? -21.656 10.227 -3.229 1 86.75 2 TRP B O 1
ATOM 1455 N N . THR B 1 3 ? -22.359 12.281 -2.482 1 85 3 THR B N 1
ATOM 1456 C CA . THR B 1 3 ? -23.484 12.266 -3.406 1 85 3 THR B CA 1
ATOM 1457 C C . THR B 1 3 ? -23.438 13.469 -4.34 1 85 3 THR B C 1
ATOM 1459 O O . THR B 1 3 ? -24.359 13.695 -5.117 1 85 3 THR B O 1
ATOM 1462 N N . GLN B 1 4 ? -22.344 14.289 -4.238 1 87.75 4 GLN B N 1
ATOM 1463 C CA . GLN B 1 4 ? -22.203 15.414 -5.156 1 87.75 4 GLN B CA 1
ATOM 1464 C C . GLN B 1 4 ? -21.672 14.961 -6.512 1 87.75 4 GLN B C 1
ATOM 1466 O O . GLN B 1 4 ? -20.766 14.125 -6.578 1 87.75 4 GLN B O 1
ATOM 1471 N N . GLU B 1 5 ? -22.281 15.523 -7.516 1 89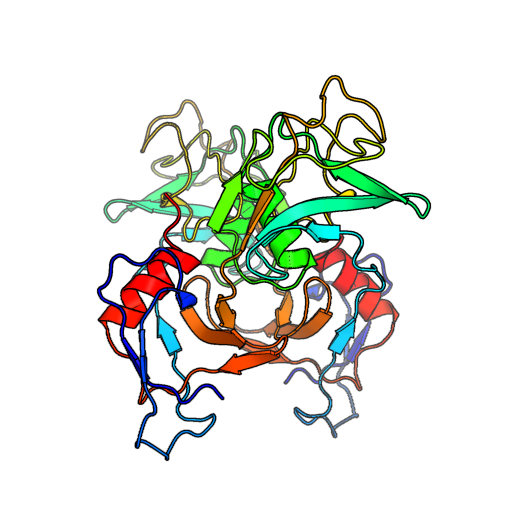.75 5 GLU B N 1
ATOM 1472 C CA . GLU B 1 5 ? -21.828 15.172 -8.859 1 89.75 5 GLU B CA 1
ATOM 1473 C C . GLU B 1 5 ? -20.375 15.609 -9.086 1 89.75 5 GLU B C 1
ATOM 1475 O O . GLU B 1 5 ? -20.031 16.781 -8.883 1 89.75 5 GLU B O 1
ATOM 1480 N N . ILE B 1 6 ? -19.562 14.672 -9.461 1 90.19 6 ILE B N 1
ATOM 1481 C CA . ILE B 1 6 ? -18.172 14.977 -9.781 1 90.19 6 ILE B CA 1
ATOM 1482 C C . ILE B 1 6 ? -18.031 15.172 -11.289 1 90.19 6 ILE B C 1
ATOM 1484 O O . ILE B 1 6 ? -18.516 14.367 -12.078 1 90.19 6 ILE B O 1
ATOM 1488 N N . GLN B 1 7 ? -17.375 16.25 -11.648 1 93.31 7 GLN B N 1
ATOM 1489 C CA . GLN B 1 7 ? -17.219 16.578 -13.062 1 93.31 7 GLN B CA 1
ATOM 1490 C C . GLN B 1 7 ? -15.75 16.875 -13.391 1 93.31 7 GLN B C 1
ATOM 1492 O O . GLN B 1 7 ? -15.375 18.031 -13.57 1 93.31 7 GLN B O 1
ATOM 1497 N N . CYS B 1 8 ? -15.07 15.797 -13.609 1 92.12 8 CYS B N 1
ATOM 1498 C CA . CYS B 1 8 ? -13.688 15.953 -14.039 1 92.12 8 CYS B CA 1
ATOM 1499 C C . CYS B 1 8 ? -13.594 16.078 -15.555 1 92.12 8 CYS B C 1
ATOM 1501 O O . CYS B 1 8 ? -14.469 15.602 -16.281 1 92.12 8 CYS B O 1
ATOM 1503 N N . ARG B 1 9 ? -12.516 16.812 -16.062 1 91.44 9 ARG B N 1
ATOM 1504 C CA . ARG B 1 9 ? -12.234 16.938 -17.5 1 91.44 9 ARG B CA 1
ATOM 1505 C C . ARG B 1 9 ? -11.234 15.891 -17.953 1 91.44 9 ARG B C 1
ATOM 1507 O O . ARG B 1 9 ? -11 15.734 -19.156 1 91.44 9 ARG B O 1
ATOM 1514 N N . GLY B 1 10 ? -10.633 15.195 -17.047 1 84.19 10 GLY B N 1
ATOM 1515 C CA . GLY B 1 10 ? -9.719 14.117 -17.391 1 84.19 10 GLY B CA 1
ATOM 1516 C C . GLY B 1 10 ? -8.258 14.477 -17.156 1 84.19 10 GLY B C 1
ATOM 1517 O O . GLY B 1 10 ? -7.395 13.602 -17.172 1 84.19 10 GLY B O 1
ATOM 1518 N N . ASN B 1 11 ? -7.875 15.758 -16.859 1 83.56 11 ASN B N 1
ATOM 1519 C CA . ASN B 1 11 ? -6.488 16.188 -16.734 1 83.56 11 ASN B CA 1
ATOM 1520 C C . ASN B 1 11 ? -6.176 16.672 -15.32 1 83.56 11 ASN B C 1
ATOM 1522 O O . ASN B 1 11 ? -5.09 17.188 -15.055 1 83.56 11 ASN B O 1
ATOM 1526 N N . GLU B 1 12 ? -7.152 16.484 -14.477 1 87.06 12 GLU B N 1
ATOM 1527 C CA . GLU B 1 12 ? -6.93 16.922 -13.102 1 87.06 12 GLU B CA 1
ATOM 1528 C C . GLU B 1 12 ? -5.965 15.977 -12.375 1 87.06 12 GLU B C 1
ATOM 1530 O O . GLU B 1 12 ? -6.012 14.758 -12.578 1 87.06 12 GLU B O 1
ATOM 1535 N N . SER B 1 13 ? -5.055 16.547 -11.539 1 80.44 13 SER B N 1
ATOM 1536 C CA . SER B 1 13 ? -4.066 15.766 -10.797 1 80.44 13 SER B CA 1
ATOM 1537 C C . SER B 1 13 ? -4.621 15.305 -9.453 1 80.44 13 SER B C 1
ATOM 1539 O O . SER B 1 13 ? -4.023 14.461 -8.781 1 80.44 13 SER B O 1
ATOM 1541 N N . GLN B 1 14 ? -5.758 15.945 -9.133 1 84.69 14 GLN B N 1
ATOM 1542 C CA . GLN B 1 14 ? -6.441 15.602 -7.895 1 84.69 14 GLN B CA 1
ATOM 1543 C C . GLN B 1 14 ? -7.957 15.641 -8.078 1 84.69 14 GLN B C 1
ATOM 1545 O O . GLN B 1 14 ? -8.469 16.375 -8.914 1 84.69 14 GLN B O 1
ATOM 1550 N N . ILE B 1 15 ? -8.648 14.836 -7.262 1 84.69 15 ILE B N 1
ATOM 1551 C CA . ILE B 1 15 ? -10.094 14.719 -7.422 1 84.69 15 ILE B CA 1
ATOM 1552 C C . ILE B 1 15 ? -10.766 16 -6.938 1 84.69 15 ILE B C 1
ATOM 1554 O O . ILE B 1 15 ? -11.812 16.391 -7.461 1 84.69 15 ILE B O 1
ATOM 1558 N N . HIS B 1 16 ? -10.109 16.625 -5.922 1 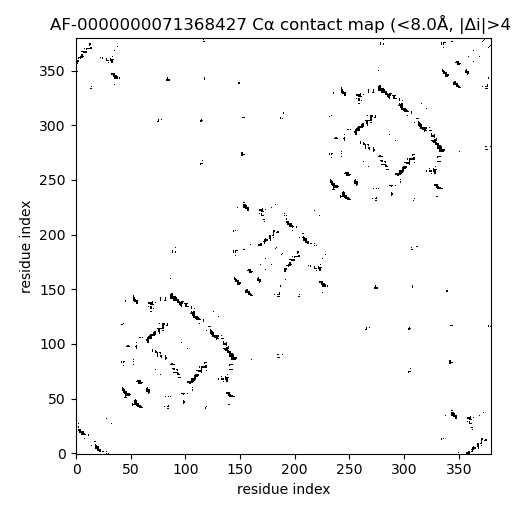84.5 16 HIS B N 1
ATOM 1559 C CA . HIS B 1 16 ? -10.742 17.828 -5.379 1 84.5 16 HIS B CA 1
ATOM 1560 C C . HIS B 1 16 ? -10.617 19 -6.344 1 84.5 16 HIS B C 1
ATOM 1562 O O . HIS B 1 16 ? -11.227 20.047 -6.137 1 84.5 16 HIS B O 1
ATOM 1568 N N . LEU B 1 17 ? -9.82 18.812 -7.312 1 86.56 17 LEU B N 1
ATOM 1569 C CA . LEU B 1 17 ? -9.688 19.844 -8.344 1 86.56 17 LEU B CA 1
ATOM 1570 C C . LEU B 1 17 ? -10.781 19.703 -9.398 1 86.56 17 LEU B C 1
ATOM 1572 O O . LEU B 1 17 ? -10.93 20.562 -10.266 1 86.56 17 LEU B O 1
ATOM 1576 N N . CYS B 1 18 ? -11.516 18.641 -9.266 1 90.56 18 CYS B N 1
ATOM 1577 C CA . CYS B 1 18 ? -12.656 18.484 -10.156 1 90.56 18 CYS B CA 1
ATOM 1578 C C . CYS B 1 18 ? -13.852 19.297 -9.672 1 90.56 18 CYS B C 1
ATOM 1580 O O . CYS B 1 18 ? -14.07 19.422 -8.469 1 90.56 18 CYS B O 1
ATOM 1582 N N . ALA B 1 19 ? -14.609 19.797 -10.625 1 92.19 19 ALA B N 1
ATOM 1583 C CA . ALA B 1 19 ? -15.828 20.531 -10.266 1 92.19 19 ALA B CA 1
ATOM 1584 C C . ALA B 1 19 ? -16.875 19.594 -9.672 1 92.19 19 ALA B C 1
ATOM 1586 O O . ALA B 1 19 ? -16.922 18.406 -10.016 1 92.19 19 ALA B O 1
ATOM 1587 N N . THR B 1 20 ? -17.578 20.141 -8.719 1 91.06 20 THR B N 1
ATOM 1588 C CA . THR B 1 20 ? -18.672 19.359 -8.141 1 91.06 20 THR B CA 1
ATOM 1589 C C . THR B 1 20 ? -19.969 20.156 -8.164 1 91.06 20 THR B C 1
ATOM 1591 O O . THR B 1 20 ? -19.953 21.391 -8.18 1 91.06 20 THR B O 1
ATOM 1594 N N . SER B 1 21 ? -21.094 19.453 -8.258 1 91.19 21 SER B N 1
ATOM 1595 C CA . SER B 1 21 ? -22.422 20.078 -8.219 1 91.19 21 SER B CA 1
ATOM 1596 C C . SER B 1 21 ? -23.422 19.188 -7.465 1 91.19 21 SER B C 1
ATOM 1598 O O . SER B 1 21 ? -23.219 17.984 -7.332 1 91.19 21 SER B O 1
ATOM 1600 N N . PRO B 1 22 ? -24.375 19.938 -6.844 1 86.69 22 PRO B N 1
ATOM 1601 C CA . PRO B 1 22 ? -25.406 19.125 -6.184 1 86.69 22 PRO B CA 1
ATOM 1602 C C . PRO B 1 22 ? -26.125 18.188 -7.145 1 86.69 22 PRO B C 1
ATOM 1604 O O . PRO B 1 22 ? -26.312 18.516 -8.312 1 86.69 22 PRO B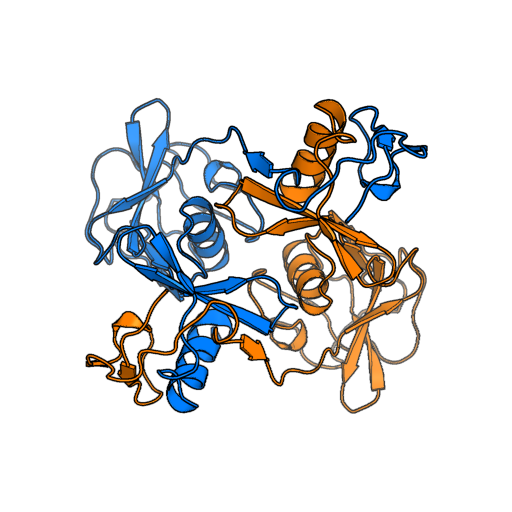 O 1
ATOM 1607 N N . SER B 1 23 ? -26.266 16.953 -6.688 1 81.31 23 SER B N 1
ATOM 1608 C CA . SER B 1 23 ? -26.938 15.977 -7.543 1 81.31 23 SER B CA 1
ATOM 1609 C C . SER B 1 23 ? -28.375 15.734 -7.082 1 81.31 23 SER B C 1
ATOM 1611 O O . SER B 1 23 ? -28.656 15.75 -5.883 1 81.31 23 SER B O 1
ATOM 1613 N N . ASP B 1 24 ? -29.25 15.664 -8.023 1 71.12 24 ASP B N 1
ATOM 1614 C CA . ASP B 1 24 ? -30.641 15.328 -7.766 1 71.12 24 ASP B CA 1
ATOM 1615 C C . ASP B 1 24 ? -30.828 13.812 -7.633 1 71.12 24 ASP B C 1
ATOM 1617 O O . ASP B 1 24 ? -31.938 13.344 -7.344 1 71.12 24 ASP B O 1
ATOM 1621 N N . LYS B 1 25 ? -29.766 13.227 -7.863 1 66.94 25 LYS B N 1
ATOM 1622 C CA . LYS B 1 25 ? -29.875 11.773 -7.895 1 66.94 25 LYS B CA 1
ATOM 1623 C C . LYS B 1 25 ? -29.797 11.188 -6.492 1 66.94 25 LYS B C 1
ATOM 1625 O O . LYS B 1 25 ? -28.75 11.281 -5.836 1 66.94 25 LYS B O 1
ATOM 1630 N N . HIS B 1 26 ? -30.844 11.055 -5.746 1 62.69 26 HIS B N 1
ATOM 1631 C CA . HIS B 1 26 ? -31 10.742 -4.332 1 62.69 26 HIS B CA 1
ATOM 1632 C C . HIS B 1 26 ? -30.938 9.234 -4.086 1 62.69 26 HIS B C 1
ATOM 1634 O O . HIS B 1 26 ? -31.062 8.781 -2.947 1 62.69 26 HIS B O 1
ATOM 1640 N N . ASN B 1 27 ? -30.75 8.422 -5.07 1 68.06 27 ASN B N 1
ATOM 1641 C CA . ASN B 1 27 ? -30.875 7.012 -4.711 1 68.06 27 ASN B CA 1
ATOM 1642 C C . ASN B 1 27 ? -29.516 6.379 -4.434 1 68.06 27 ASN B C 1
ATOM 1644 O O . ASN B 1 27 ? -29.219 5.277 -4.91 1 68.06 27 ASN B O 1
ATOM 1648 N N . C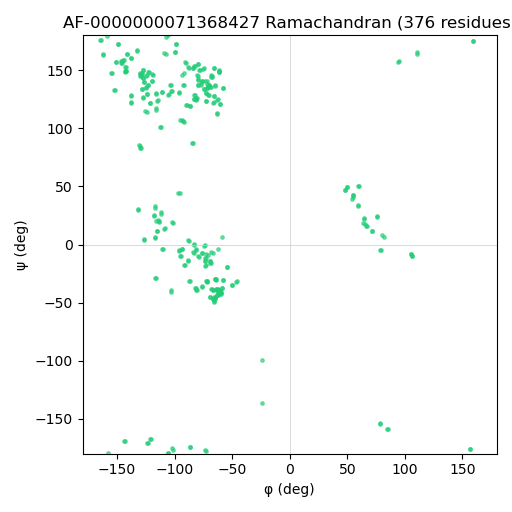YS B 1 28 ? -28.734 7.07 -3.725 1 77.06 28 CYS B N 1
ATOM 1649 C CA . CYS B 1 28 ? -27.422 6.496 -3.443 1 77.06 28 CYS B CA 1
ATOM 1650 C C . CYS B 1 28 ? -27.438 5.707 -2.141 1 77.06 28 CYS B C 1
ATOM 1652 O O . CYS B 1 28 ? -27.953 6.184 -1.128 1 77.06 28 CYS B O 1
ATOM 1654 N N . SER B 1 29 ? -27.422 4.312 -2.318 1 74.5 29 SER B N 1
ATOM 1655 C CA . SER B 1 29 ? -27.188 3.416 -1.188 1 74.5 29 SER B CA 1
ATOM 1656 C C . SER B 1 29 ? -25.828 2.75 -1.275 1 74.5 29 SER B C 1
ATOM 1658 O O . SER B 1 29 ? -25.141 2.857 -2.295 1 74.5 29 SER B O 1
ATOM 1660 N N . HIS B 1 30 ? -25.391 2.182 -0.198 1 71.94 30 HIS B N 1
ATOM 1661 C CA . HIS B 1 30 ? -24.094 1.519 -0.145 1 71.94 30 HIS B CA 1
ATOM 1662 C C . HIS B 1 30 ? -23.969 0.458 -1.234 1 71.94 30 HIS B C 1
ATOM 1664 O O . HIS B 1 30 ? -22.859 0.128 -1.662 1 71.94 30 HIS B O 1
ATOM 1670 N N . GLU B 1 31 ? -25.172 0.031 -1.75 1 77.69 31 GLU B N 1
ATOM 1671 C CA . GLU B 1 31 ? -25.156 -0.964 -2.818 1 77.69 31 GLU B CA 1
ATOM 1672 C C . GLU B 1 31 ? -24.828 -0.324 -4.164 1 77.69 31 GLU B C 1
ATOM 1674 O O . GLU B 1 31 ? -24.453 -1.017 -5.113 1 77.69 31 GLU B O 1
ATOM 1679 N N . ASN B 1 32 ? -24.844 0.993 -4.164 1 83.75 32 ASN B N 1
ATOM 1680 C CA . ASN B 1 32 ? -24.609 1.694 -5.422 1 83.75 32 ASN B CA 1
ATOM 1681 C C . ASN B 1 32 ? -23.344 2.539 -5.363 1 83.75 32 ASN B C 1
ATOM 1683 O O . ASN B 1 32 ? -23.266 3.604 -5.984 1 83.75 32 ASN B O 1
ATOM 1687 N N . SER B 1 33 ? -22.422 2.057 -4.645 1 87.69 33 SER B N 1
ATOM 1688 C CA . SER B 1 33 ? -21.141 2.746 -4.566 1 87.69 33 SER B CA 1
ATOM 1689 C C . SER B 1 33 ? -20.281 2.469 -5.797 1 87.69 33 SER B C 1
ATOM 1691 O O . SER B 1 33 ? -20.422 1.42 -6.43 1 87.69 33 SER B O 1
ATOM 1693 N N . VAL B 1 34 ? -19.453 3.387 -6.176 1 90.06 34 VAL B N 1
ATOM 1694 C CA . VAL B 1 34 ? -18.547 3.236 -7.309 1 90.06 34 VAL B CA 1
ATOM 1695 C C . VAL B 1 34 ? -17.531 2.145 -7.012 1 90.06 34 VAL B C 1
ATOM 1697 O O . VAL B 1 34 ? -16.891 2.15 -5.957 1 90.06 34 VAL B O 1
ATOM 1700 N N . GLU B 1 35 ? -17.422 1.217 -7.918 1 86.56 35 GLU B N 1
ATOM 1701 C CA . GLU B 1 35 ? -16.359 0.218 -7.945 1 86.56 35 GLU B CA 1
ATOM 1702 C C . GLU B 1 35 ? -15.484 0.37 -9.188 1 86.56 35 GLU B C 1
ATOM 1704 O O . GLU B 1 35 ? -15.984 0.301 -10.312 1 86.56 35 GLU B O 1
ATOM 1709 N N . LEU B 1 36 ? -14.219 0.691 -8.938 1 84.56 36 LEU B N 1
ATOM 1710 C CA . LEU B 1 36 ? -13.297 0.824 -10.055 1 84.56 36 LEU B CA 1
ATOM 1711 C C . LEU B 1 36 ? -12.594 -0.499 -10.336 1 84.56 36 LEU B C 1
ATOM 1713 O O . LEU B 1 36 ? -12.297 -1.258 -9.414 1 84.56 36 LEU B O 1
ATOM 1717 N N . MET B 1 37 ? -12.469 -0.862 -11.578 1 76.88 37 MET B N 1
ATOM 1718 C CA . MET B 1 37 ? -11.727 -2.037 -12.031 1 76.88 37 MET B CA 1
ATOM 1719 C C . MET B 1 37 ? -10.664 -1.652 -13.055 1 76.88 37 MET B C 1
ATOM 1721 O O . MET B 1 37 ? -10.922 -0.854 -13.953 1 76.88 37 MET B O 1
ATOM 1725 N N . CYS B 1 38 ? -9.422 -1.842 -12.648 1 68.94 38 CYS B N 1
ATOM 1726 C CA . CYS B 1 38 ? -8.352 -1.583 -13.602 1 68.94 38 CYS B CA 1
ATOM 1727 C C . CYS B 1 38 ? -8.328 -2.639 -14.695 1 68.94 38 CYS B C 1
ATOM 1729 O O . CYS B 1 38 ? -8.711 -3.787 -14.469 1 68.94 38 CYS B O 1
ATOM 1731 N N . ALA B 1 39 ? -8.148 -2.033 -15.883 1 63.56 39 ALA B N 1
ATOM 1732 C CA . ALA B 1 39 ? -8.086 -2.92 -17.047 1 63.56 39 ALA B CA 1
ATOM 1733 C C . ALA B 1 39 ? -6.781 -3.713 -17.047 1 63.56 39 ALA B C 1
ATOM 1735 O O . ALA B 1 39 ? -6.605 -4.625 -17.859 1 63.56 39 ALA B O 1
ATOM 1736 N N . ASP B 1 40 ? -5.914 -3.316 -16.125 1 63.06 40 ASP B N 1
ATOM 1737 C CA . ASP B 1 40 ? -4.645 -4.031 -16.188 1 63.06 40 ASP B CA 1
ATOM 1738 C C . ASP B 1 40 ? -4.82 -5.504 -15.828 1 63.06 40 ASP B C 1
ATOM 1740 O O . ASP B 1 40 ? -5.547 -5.832 -14.891 1 63.06 40 ASP B O 1
ATOM 1744 N N . SER B 1 41 ? -4.457 -6.266 -16.703 1 67.75 41 SER B N 1
ATOM 1745 C CA . SER B 1 41 ? -4.508 -7.707 -16.484 1 67.75 41 SER B CA 1
ATOM 1746 C C . SER B 1 41 ? -3.363 -8.172 -15.586 1 67.75 41 SER B C 1
ATOM 1748 O O . SER B 1 41 ? -2.314 -7.527 -15.531 1 67.75 41 SER B O 1
ATOM 1750 N N . VAL B 1 42 ? -3.686 -9.086 -14.719 1 76.69 42 VAL B N 1
ATOM 1751 C CA . VAL B 1 42 ? -2.654 -9.734 -13.914 1 76.69 42 VAL B CA 1
ATOM 1752 C C . VAL B 1 42 ? -1.698 -10.508 -14.82 1 76.69 42 VAL B C 1
ATOM 1754 O O . VAL B 1 42 ? -2.104 -11.453 -15.5 1 76.69 42 VAL B O 1
ATOM 1757 N N . ASN B 1 43 ? -0.407 -9.93 -14.836 1 88.25 43 ASN B N 1
ATOM 1758 C CA . ASN B 1 43 ? 0.591 -10.531 -15.719 1 88.25 43 ASN B CA 1
ATOM 1759 C C . ASN B 1 43 ? 1.739 -11.148 -14.922 1 88.25 43 ASN B C 1
ATOM 1761 O O . ASN B 1 43 ? 2.846 -11.297 -15.438 1 88.25 43 ASN B O 1
ATOM 1765 N N . VAL B 1 44 ? 1.467 -11.422 -13.703 1 95.81 44 VAL B N 1
ATOM 1766 C CA . VAL B 1 44 ? 2.484 -12.039 -12.859 1 95.81 44 VAL B CA 1
ATOM 1767 C C . VAL B 1 44 ? 1.896 -13.25 -12.148 1 95.81 44 VAL B C 1
ATOM 1769 O O . VAL B 1 44 ? 0.689 -13.312 -11.906 1 95.81 44 VAL B O 1
ATOM 1772 N N . ARG B 1 45 ? 2.691 -14.227 -11.922 1 96.94 45 ARG B N 1
ATOM 1773 C CA . ARG B 1 45 ? 2.275 -15.383 -11.133 1 96.94 45 ARG B CA 1
ATOM 1774 C C . ARG B 1 45 ? 3.43 -15.922 -10.297 1 96.94 45 ARG B C 1
ATOM 1776 O O . ARG B 1 45 ? 4.598 -15.633 -10.578 1 96.94 45 ARG B O 1
ATOM 1783 N N . LEU B 1 46 ? 3.027 -16.625 -9.297 1 97.94 46 LEU B N 1
ATOM 1784 C CA . LEU B 1 46 ? 4.008 -17.297 -8.445 1 97.94 46 LEU B CA 1
ATOM 1785 C C . LEU B 1 46 ? 3.936 -18.812 -8.625 1 97.94 46 LEU B C 1
ATOM 1787 O O . LEU B 1 46 ? 2.848 -19.391 -8.609 1 97.94 46 LEU B O 1
ATOM 1791 N N . VAL B 1 47 ? 5.113 -19.375 -8.828 1 98.25 47 VAL B N 1
ATOM 1792 C CA . VAL B 1 47 ? 5.156 -20.781 -9.227 1 98.25 47 VAL B CA 1
ATOM 1793 C C . VAL B 1 47 ? 6 -21.578 -8.227 1 98.25 47 VAL B C 1
ATOM 1795 O O . VAL B 1 47 ? 7.027 -21.078 -7.746 1 98.25 47 VAL B O 1
ATOM 1798 N N . ASN B 1 48 ? 5.492 -22.781 -7.863 1 97.88 48 ASN B N 1
ATOM 1799 C CA . ASN B 1 48 ? 6.23 -23.781 -7.094 1 97.88 48 ASN B CA 1
ATOM 1800 C C . ASN B 1 48 ? 6.32 -23.391 -5.617 1 97.88 48 ASN B C 1
ATOM 1802 O O . ASN B 1 48 ? 7.309 -23.703 -4.949 1 97.88 48 ASN B O 1
ATOM 1806 N N . GLY B 1 49 ? 5.406 -22.609 -5.172 1 95.25 49 GLY B N 1
ATOM 1807 C CA . GLY B 1 49 ? 5.273 -22.312 -3.756 1 95.25 49 GLY B CA 1
ATOM 1808 C C . GLY B 1 49 ? 4.141 -23.078 -3.092 1 95.25 49 GLY B C 1
ATOM 1809 O O . GLY B 1 49 ? 3.525 -23.938 -3.709 1 95.25 49 GLY B O 1
ATOM 1810 N N . SER B 1 50 ? 3.943 -22.75 -1.833 1 89.19 50 SER B N 1
ATOM 1811 C CA . SER B 1 50 ? 2.928 -23.453 -1.057 1 89.19 50 SER B CA 1
ATOM 1812 C C . SER B 1 50 ? 1.523 -23.031 -1.461 1 89.19 50 SER B C 1
ATOM 1814 O O . SER B 1 50 ? 0.546 -23.719 -1.177 1 89.19 50 SER B O 1
ATOM 1816 N N . SER B 1 51 ? 1.4 -21.938 -2.104 1 90.25 51 SER B N 1
ATOM 1817 C CA . SER B 1 51 ? 0.133 -21.375 -2.57 1 90.25 51 SER B CA 1
ATOM 1818 C C . SER B 1 51 ? 0.347 -20.391 -3.717 1 90.25 51 SER B C 1
ATOM 1820 O O . SER B 1 51 ? 1.482 -20.156 -4.133 1 90.25 51 SER B O 1
ATOM 1822 N N . ARG B 1 52 ? -0.757 -19.859 -4.191 1 92.44 52 ARG B N 1
ATOM 1823 C CA . ARG B 1 52 ? -0.66 -18.859 -5.262 1 92.44 52 ARG B CA 1
ATOM 1824 C C . ARG B 1 52 ? 0.008 -17.594 -4.766 1 92.44 52 ARG B C 1
ATOM 1826 O O . ARG B 1 52 ? 0.31 -16.688 -5.559 1 92.44 52 ARG B O 1
ATOM 1833 N N . CYS B 1 53 ? 0.267 -17.5 -3.412 1 94.75 53 CYS B N 1
ATOM 1834 C CA . CYS B 1 53 ? 0.783 -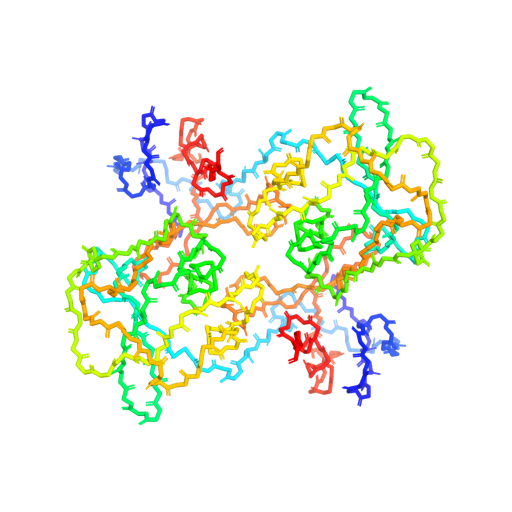16.281 -2.811 1 94.75 53 CYS B CA 1
ATOM 1835 C C . CYS B 1 53 ? 2.238 -16.453 -2.389 1 94.75 53 CYS B C 1
ATOM 1837 O O . CYS B 1 53 ? 2.773 -15.633 -1.644 1 94.75 53 CYS B O 1
ATOM 1839 N N . ALA B 1 54 ? 2.848 -17.484 -2.859 1 96.25 54 ALA B N 1
ATOM 1840 C CA . ALA B 1 54 ? 4.266 -17.734 -2.605 1 96.25 54 ALA B CA 1
ATOM 1841 C C . ALA B 1 54 ? 4.895 -18.547 -3.736 1 96.25 54 ALA B C 1
ATOM 1843 O O . ALA B 1 54 ? 4.281 -19.484 -4.25 1 96.25 54 ALA B O 1
ATOM 1844 N N . GLY B 1 55 ? 6.078 -18.031 -4.168 1 98.38 55 GLY B N 1
ATOM 1845 C CA . GLY B 1 55 ? 6.754 -18.812 -5.191 1 98.38 55 GLY B CA 1
ATOM 1846 C C . GLY B 1 55 ? 7.711 -18 -6.035 1 98.38 55 GLY B C 1
ATOM 1847 O O . GLY B 1 55 ? 8.031 -16.859 -5.691 1 98.38 55 GLY B O 1
ATOM 1848 N N . ARG B 1 56 ? 8.266 -18.672 -7.02 1 98.88 56 ARG B N 1
ATOM 1849 C CA . ARG B 1 56 ? 9.102 -18.016 -8.031 1 98.88 56 ARG B CA 1
ATOM 1850 C C . ARG B 1 56 ? 8.289 -17.031 -8.859 1 98.88 56 ARG B C 1
ATOM 1852 O O . ARG B 1 56 ? 7.172 -17.344 -9.281 1 98.88 56 ARG B O 1
ATOM 1859 N N . VAL B 1 57 ? 8.844 -15.938 -9.086 1 98.75 57 VAL B N 1
ATOM 1860 C CA . VAL B 1 57 ? 8.125 -14.898 -9.82 1 98.75 57 VAL B CA 1
ATOM 1861 C C . VAL B 1 57 ? 8.25 -15.148 -11.32 1 98.75 57 VAL B C 1
ATOM 1863 O O . VAL B 1 57 ? 9.352 -15.289 -11.844 1 98.75 57 VAL B O 1
ATOM 1866 N N . GLU B 1 58 ? 7.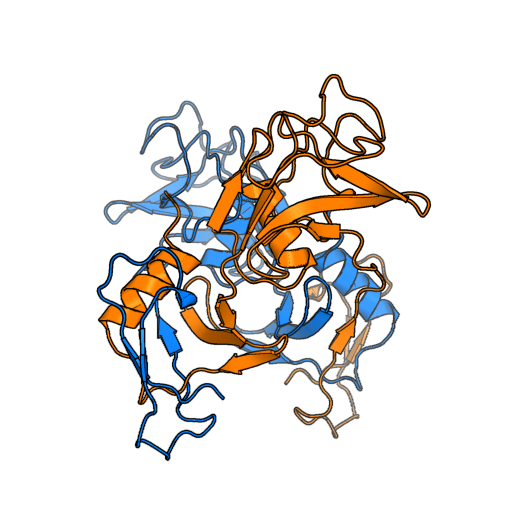125 -15.219 -11.969 1 98.56 58 GLU B N 1
ATOM 1867 C CA . GLU B 1 58 ? 7.078 -15.242 -13.43 1 98.56 58 GLU B CA 1
ATOM 1868 C C . GLU B 1 58 ? 6.195 -14.133 -13.977 1 98.56 58 GLU B C 1
ATOM 1870 O O . GLU B 1 58 ? 5.168 -13.797 -13.375 1 98.56 58 GLU B O 1
ATOM 1875 N N . VAL B 1 59 ? 6.625 -13.648 -15.094 1 97.62 59 VAL B N 1
ATOM 1876 C CA . VAL B 1 59 ? 5.902 -12.547 -15.727 1 97.62 59 VAL B CA 1
ATOM 1877 C C . VAL B 1 59 ? 5.57 -12.914 -17.172 1 97.62 59 VAL B C 1
ATOM 1879 O O . VAL B 1 59 ? 6.383 -13.523 -17.875 1 97.62 59 VAL B O 1
ATOM 1882 N N . LEU B 1 60 ? 4.34 -12.516 -17.562 1 96.12 60 LEU B N 1
ATOM 1883 C CA . LEU B 1 60 ? 3.875 -12.766 -18.922 1 96.12 60 LEU B CA 1
ATOM 1884 C C . LEU B 1 60 ? 4.246 -11.602 -19.844 1 96.12 60 LEU B C 1
ATOM 1886 O O . LEU B 1 60 ? 3.857 -10.461 -19.578 1 96.12 60 LEU B O 1
ATOM 1890 N N . HIS B 1 61 ? 4.977 -11.852 -20.812 1 94.38 61 HIS B N 1
ATOM 1891 C CA . HIS B 1 61 ? 5.367 -10.859 -21.812 1 94.38 61 HIS B CA 1
ATOM 1892 C C . HIS B 1 61 ? 5.301 -11.438 -23.219 1 94.38 61 HIS B C 1
ATOM 1894 O O . HIS B 1 61 ? 5.887 -12.484 -23.5 1 94.38 61 HIS B O 1
ATOM 1900 N N . ARG B 1 62 ? 4.484 -10.766 -24.047 1 92.81 62 ARG B N 1
ATOM 1901 C CA . ARG B 1 62 ? 4.305 -11.195 -25.422 1 92.81 62 ARG B CA 1
ATOM 1902 C C . ARG B 1 62 ? 3.867 -12.656 -25.484 1 92.81 62 ARG B C 1
ATOM 1904 O O . ARG B 1 62 ? 4.43 -13.445 -26.25 1 92.81 62 ARG B O 1
ATOM 1911 N N . GLY B 1 63 ? 2.998 -13.016 -24.609 1 93.25 63 GLY B N 1
ATOM 1912 C CA . GLY B 1 63 ? 2.338 -14.305 -24.625 1 93.25 63 GLY B CA 1
ATOM 1913 C C . GLY B 1 63 ? 3.188 -15.422 -24.047 1 93.25 63 GLY B C 1
ATOM 1914 O O . GLY B 1 63 ? 2.803 -16.594 -24.094 1 93.25 63 GLY B O 1
ATOM 1915 N N . GLN B 1 64 ? 4.234 -15.047 -23.516 1 96 64 GLN B N 1
ATOM 1916 C CA . GLN B 1 64 ? 5.129 -16.062 -22.984 1 96 64 GLN B CA 1
ATOM 1917 C C . GLN B 1 64 ? 5.508 -15.758 -21.531 1 96 64 GLN B C 1
ATOM 1919 O O . GLN B 1 64 ? 5.84 -14.617 -21.203 1 96 64 GLN B O 1
ATOM 1924 N N . TRP B 1 65 ? 5.438 -16.797 -20.719 1 97.25 65 TRP B N 1
ATOM 1925 C CA . TRP B 1 65 ? 5.863 -16.656 -19.328 1 97.25 65 TRP B CA 1
ATOM 1926 C C . TRP B 1 65 ? 7.379 -16.734 -19.219 1 97.25 65 TRP B C 1
ATOM 1928 O O . TRP B 1 65 ? 8.016 -17.547 -19.891 1 97.25 65 TRP B O 1
ATOM 1938 N N . GLY B 1 66 ? 7.926 -15.938 -18.359 1 98.19 66 GLY B N 1
ATOM 1939 C CA . GLY B 1 66 ? 9.344 -15.953 -18.031 1 98.19 66 GLY B CA 1
ATOM 1940 C C . GLY B 1 66 ? 9.625 -15.547 -16.609 1 98.19 66 GLY B C 1
ATOM 1941 O O . GLY B 1 66 ? 8.727 -15.102 -15.891 1 98.19 66 GLY B O 1
ATOM 1942 N N . THR B 1 67 ? 10.938 -15.695 -16.203 1 98.5 67 THR B N 1
ATOM 1943 C CA . THR B 1 67 ? 11.289 -15.469 -14.812 1 98.5 67 THR B CA 1
ATOM 1944 C C . THR B 1 67 ? 11.875 -14.07 -14.625 1 98.5 67 THR B C 1
ATOM 1946 O O . THR B 1 67 ? 12.023 -13.32 -15.586 1 98.5 67 THR B O 1
ATOM 1949 N N . VAL B 1 68 ? 12.086 -13.711 -13.375 1 98.62 68 VAL B N 1
ATOM 1950 C CA . VAL B 1 68 ? 12.711 -12.461 -12.969 1 98.62 68 VAL B CA 1
ATOM 1951 C C . VAL B 1 68 ? 14.031 -12.758 -12.25 1 98.62 68 VAL B C 1
ATOM 1953 O O . VAL B 1 68 ? 14.078 -13.609 -11.359 1 98.62 68 VAL B O 1
ATOM 1956 N N . CYS B 1 69 ? 15.086 -12.055 -12.703 1 98.56 69 CYS B N 1
ATOM 1957 C CA . CYS B 1 69 ? 16.391 -12.18 -12.047 1 98.56 69 CYS B CA 1
ATOM 1958 C C . CYS B 1 69 ? 16.359 -11.57 -10.648 1 98.56 69 CYS B C 1
ATOM 1960 O O . CYS B 1 69 ? 15.758 -10.516 -10.445 1 98.56 69 CYS B O 1
ATOM 1962 N N . ASP B 1 70 ? 17.125 -12.172 -9.711 1 98.25 70 ASP B N 1
ATOM 1963 C CA . ASP B 1 70 ? 17.078 -11.711 -8.328 1 98.25 70 ASP B CA 1
ATOM 1964 C C . ASP B 1 70 ? 18.094 -10.586 -8.094 1 98.25 70 ASP B C 1
ATOM 1966 O O . ASP B 1 70 ? 18.266 -10.133 -6.961 1 98.25 70 ASP B O 1
ATOM 1970 N N . GLU B 1 71 ? 18.766 -10.18 -9.156 1 97.5 71 GLU B N 1
ATOM 1971 C CA . GLU B 1 71 ? 19.641 -9.031 -9 1 97.5 71 GLU B CA 1
ATOM 1972 C C . GLU B 1 71 ? 18.875 -7.789 -8.562 1 97.5 71 GLU B C 1
ATOM 1974 O O . GLU B 1 71 ? 17.922 -7.379 -9.227 1 97.5 71 GLU B O 1
ATOM 1979 N N . ASP B 1 72 ? 19.25 -7.223 -7.398 1 96.06 72 ASP B N 1
ATOM 1980 C CA . ASP B 1 72 ? 18.656 -6.023 -6.816 1 96.06 72 ASP B CA 1
ATOM 1981 C C . ASP B 1 72 ? 17.203 -6.281 -6.398 1 96.06 72 ASP B C 1
ATOM 1983 O O . ASP B 1 72 ? 16.453 -5.34 -6.145 1 96.06 72 ASP B O 1
ATOM 1987 N N . TRP B 1 73 ? 16.828 -7.543 -6.309 1 96.75 73 TRP B N 1
ATOM 1988 C CA . TRP B 1 73 ? 15.477 -7.941 -5.906 1 96.75 73 TRP B CA 1
ATOM 1989 C C . TRP B 1 73 ? 15.266 -7.711 -4.414 1 96.75 73 TRP B C 1
ATOM 1991 O O . TRP B 1 73 ? 16.031 -8.195 -3.588 1 96.75 73 TRP B O 1
ATOM 2001 N N . ASP B 1 74 ? 14.211 -6.898 -4.078 1 93.5 74 ASP B N 1
ATOM 2002 C CA . ASP B 1 74 ? 14.039 -6.574 -2.666 1 93.5 74 ASP B CA 1
ATOM 2003 C C . ASP B 1 74 ? 12.562 -6.512 -2.287 1 93.5 74 ASP B C 1
ATOM 2005 O O . ASP B 1 74 ? 11.703 -6.926 -3.064 1 93.5 74 ASP B O 1
ATOM 2009 N N . LEU B 1 75 ? 12.305 -6.008 -1.099 1 90.25 75 LEU B N 1
ATOM 2010 C CA . LEU B 1 75 ? 10.961 -6.078 -0.534 1 90.25 75 LEU B CA 1
ATOM 2011 C C . LEU B 1 75 ? 10.016 -5.125 -1.255 1 90.25 75 LEU B C 1
ATOM 2013 O O . LEU B 1 75 ? 8.812 -5.379 -1.341 1 90.25 75 LEU B O 1
ATOM 2017 N N . ALA B 1 76 ? 10.477 -4.02 -1.76 1 89.81 76 ALA B N 1
ATOM 2018 C CA . ALA B 1 76 ? 9.625 -3.107 -2.521 1 89.81 76 ALA B CA 1
ATOM 2019 C C . ALA B 1 76 ? 9.102 -3.775 -3.787 1 89.81 76 ALA B C 1
ATOM 2021 O O . ALA B 1 76 ? 7.945 -3.572 -4.172 1 89.81 76 ALA B O 1
ATOM 2022 N N . ASP B 1 77 ? 9.953 -4.559 -4.398 1 95.25 77 ASP B N 1
ATOM 2023 C CA . ASP B 1 77 ? 9.531 -5.332 -5.562 1 95.25 77 ASP B CA 1
ATOM 2024 C C . ASP B 1 77 ? 8.469 -6.363 -5.184 1 95.25 77 ASP B C 1
ATOM 2026 O O . ASP B 1 77 ? 7.434 -6.473 -5.848 1 95.25 77 ASP B O 1
ATOM 2030 N N . ALA B 1 78 ? 8.766 -7.055 -4.102 1 95.19 78 ALA B N 1
ATOM 2031 C CA . ALA B 1 78 ? 7.824 -8.062 -3.613 1 95.19 78 ALA B CA 1
ATOM 2032 C C . ALA B 1 78 ? 6.469 -7.441 -3.295 1 95.19 78 ALA B C 1
ATOM 2034 O O . ALA B 1 78 ? 5.426 -8.055 -3.533 1 95.19 78 ALA B O 1
ATOM 2035 N N . ALA B 1 79 ? 6.504 -6.273 -2.775 1 89.25 79 ALA B N 1
ATOM 2036 C CA . ALA B 1 79 ? 5.262 -5.594 -2.416 1 89.25 79 ALA B CA 1
ATOM 2037 C C . ALA B 1 79 ? 4.367 -5.398 -3.639 1 89.25 79 ALA B C 1
ATOM 2039 O O . ALA B 1 79 ? 3.15 -5.582 -3.562 1 89.25 79 ALA B O 1
ATOM 2040 N N . VAL B 1 80 ? 4.992 -5.023 -4.719 1 89.19 80 VAL B N 1
ATOM 2041 C CA . VAL B 1 80 ? 4.242 -4.801 -5.949 1 89.19 80 VAL B CA 1
ATOM 2042 C C . VAL B 1 80 ? 3.662 -6.121 -6.449 1 89.19 80 VAL B C 1
ATOM 2044 O O . VAL B 1 80 ? 2.5 -6.18 -6.855 1 89.19 80 VAL B O 1
ATOM 2047 N N . VAL B 1 81 ? 4.371 -7.18 -6.344 1 94.5 81 VAL B N 1
ATOM 2048 C CA . VAL B 1 81 ? 3.906 -8.492 -6.777 1 94.5 81 VAL B CA 1
ATOM 2049 C C . VAL B 1 81 ? 2.727 -8.938 -5.918 1 94.5 81 VAL B C 1
ATOM 2051 O O . VAL B 1 81 ? 1.698 -9.375 -6.438 1 94.5 81 VAL B O 1
ATOM 2054 N N . CYS B 1 82 ? 2.883 -8.844 -4.605 1 91.56 82 CYS B N 1
ATOM 2055 C CA . CYS B 1 82 ? 1.824 -9.266 -3.695 1 91.56 82 CYS B CA 1
ATOM 2056 C C . CYS B 1 82 ? 0.548 -8.469 -3.934 1 91.56 82 CYS B C 1
ATOM 2058 O O . CYS B 1 82 ? -0.551 -9.023 -3.918 1 91.56 82 CYS B O 1
ATOM 2060 N N . ARG B 1 83 ? 0.699 -7.25 -4.156 1 85.5 83 ARG B N 1
ATOM 2061 C CA . ARG B 1 83 ? -0.456 -6.402 -4.43 1 85.5 83 ARG B CA 1
ATOM 2062 C C . ARG B 1 83 ? -1.114 -6.781 -5.75 1 85.5 83 ARG B C 1
ATOM 2064 O O . ARG B 1 83 ? -2.338 -6.91 -5.828 1 85.5 83 ARG B O 1
ATOM 2071 N N . GLU B 1 84 ? -0.303 -6.941 -6.75 1 87.56 84 GLU B N 1
ATOM 2072 C CA . GLU B 1 84 ? -0.811 -7.301 -8.07 1 87.56 84 GLU B CA 1
ATOM 2073 C C . GLU B 1 84 ? -1.594 -8.609 -8.023 1 87.56 84 GLU B C 1
ATOM 2075 O O . GLU B 1 84 ? -2.564 -8.781 -8.766 1 87.56 84 GLU B O 1
ATOM 2080 N N . LEU B 1 85 ? -1.214 -9.438 -7.145 1 90.19 85 LEU B N 1
ATOM 2081 C CA . LEU B 1 85 ? -1.842 -10.758 -7.062 1 90.19 85 LEU B CA 1
ATOM 2082 C C . LEU B 1 85 ? -2.941 -10.766 -6.004 1 90.19 85 LEU B C 1
ATOM 2084 O O . LEU B 1 85 ? -3.602 -11.789 -5.801 1 90.19 85 LEU B O 1
ATOM 2088 N N . ASP B 1 86 ? -3.066 -9.695 -5.305 1 87.38 86 ASP B N 1
ATOM 2089 C CA . ASP B 1 86 ? -4.035 -9.625 -4.219 1 87.38 86 ASP B CA 1
ATOM 2090 C C . ASP B 1 86 ? -3.75 -10.688 -3.158 1 87.38 86 ASP B C 1
ATOM 2092 O O . ASP B 1 86 ? -4.637 -11.461 -2.791 1 87.38 86 ASP B O 1
ATOM 2096 N N . CYS B 1 87 ? -2.514 -10.656 -2.787 1 90.19 87 CYS B N 1
ATOM 2097 C CA . CYS B 1 87 ? -2.074 -11.68 -1.847 1 90.19 87 CYS B CA 1
ATOM 2098 C C . CYS B 1 87 ? -1.607 -11.055 -0.537 1 90.19 87 CYS B C 1
ATOM 2100 O O . CYS B 1 87 ? -0.81 -11.656 0.189 1 90.19 87 CYS B O 1
ATOM 2102 N N . GLY B 1 88 ? -2.088 -9.812 -0.151 1 86.06 88 GLY B N 1
ATOM 2103 C CA . GLY B 1 88 ? -1.744 -9.188 1.114 1 86.06 88 GLY B CA 1
ATOM 2104 C C . GLY B 1 88 ? -0.368 -8.547 1.108 1 86.06 88 GLY B C 1
ATOM 2105 O O . GLY B 1 88 ? 0.109 -8.094 0.064 1 86.06 88 GLY B O 1
ATOM 2106 N N . GLU B 1 89 ? 0.288 -8.414 2.244 1 83.69 89 GLU B N 1
ATOM 2107 C CA . GLU B 1 89 ? 1.563 -7.727 2.408 1 83.69 89 GLU B CA 1
ATOM 2108 C C . GLU B 1 89 ? 2.734 -8.641 2.068 1 83.69 89 GLU B C 1
ATOM 2110 O O . GLU B 1 89 ? 2.643 -9.859 2.229 1 83.69 89 GLU B O 1
ATOM 2115 N N . PRO B 1 90 ? 3.855 -7.98 1.604 1 89.25 90 PRO B N 1
ATOM 2116 C CA . PRO B 1 90 ? 5.039 -8.812 1.382 1 89.25 90 PRO B CA 1
ATOM 2117 C C . PRO B 1 90 ? 5.68 -9.289 2.684 1 89.25 90 PRO B C 1
ATOM 2119 O O . PRO B 1 90 ? 5.793 -8.508 3.637 1 89.25 90 PRO B O 1
ATOM 2122 N N . VAL B 1 91 ? 6.02 -10.516 2.744 1 88.19 91 VAL B N 1
ATOM 2123 C CA . VAL B 1 91 ? 6.684 -11.094 3.91 1 88.19 91 VAL B CA 1
ATOM 2124 C C . VAL B 1 91 ? 8.172 -11.273 3.619 1 88.19 91 VAL B C 1
ATOM 2126 O O . VAL B 1 91 ? 9.016 -11 4.473 1 88.19 91 VAL B O 1
ATOM 2129 N N . ASP B 1 92 ? 8.461 -11.711 2.41 1 91.5 92 ASP B N 1
ATOM 2130 C CA . ASP B 1 92 ? 9.859 -11.977 2.076 1 91.5 92 ASP B CA 1
ATOM 2131 C C . ASP B 1 92 ? 10.094 -11.844 0.574 1 91.5 92 ASP B C 1
ATOM 2133 O O . ASP B 1 92 ? 9.188 -12.062 -0.228 1 91.5 92 ASP B O 1
ATOM 2137 N N . SER B 1 93 ? 11.289 -11.398 0.279 1 96.12 93 SER B N 1
ATOM 2138 C CA . SER B 1 93 ? 11.836 -11.43 -1.071 1 96.12 93 SER B CA 1
ATOM 2139 C C . SER B 1 93 ? 13.039 -12.359 -1.158 1 96.12 93 SER B C 1
ATOM 2141 O O . SER B 1 93 ? 14.016 -12.188 -0.423 1 96.12 93 SER B O 1
ATOM 2143 N N . LEU B 1 94 ? 12.945 -13.281 -2.057 1 97.94 94 LEU B N 1
ATOM 2144 C CA . LEU B 1 94 ? 13.945 -14.344 -2.039 1 97.94 94 LEU B CA 1
ATOM 2145 C C . LEU B 1 94 ? 14.672 -14.43 -3.379 1 97.94 94 LEU B C 1
ATOM 2147 O O . LEU B 1 94 ? 14.109 -14.078 -4.418 1 97.94 94 LEU B O 1
ATOM 2151 N N . GLY B 1 95 ? 15.914 -14.82 -3.309 1 98 95 GLY B N 1
ATOM 2152 C CA . GLY B 1 95 ? 16.734 -15.055 -4.492 1 98 95 GLY B CA 1
ATOM 2153 C C . GLY B 1 95 ? 17.266 -16.469 -4.582 1 98 95 GLY B C 1
ATOM 2154 O O . GLY B 1 95 ? 16.703 -17.391 -3.994 1 98 95 GLY B O 1
ATOM 2155 N N . ASP B 1 96 ? 18.203 -16.625 -5.484 1 98.31 96 ASP B N 1
ATOM 2156 C CA . ASP B 1 96 ? 18.953 -17.875 -5.625 1 98.31 96 ASP B CA 1
ATOM 2157 C C . ASP B 1 96 ? 18.031 -19.047 -5.922 1 98.31 96 ASP B C 1
ATOM 2159 O O . ASP B 1 96 ? 18.219 -20.141 -5.391 1 98.31 96 ASP B O 1
ATOM 2163 N N . ALA B 1 97 ? 16.984 -18.781 -6.641 1 98.44 97 ALA B N 1
ATOM 2164 C CA . ALA B 1 97 ? 16.047 -19.812 -7.051 1 98.44 97 ALA B CA 1
ATOM 2165 C C . ALA B 1 97 ? 15.516 -20.594 -5.848 1 98.44 97 ALA B C 1
ATOM 2167 O O . ALA B 1 97 ? 15.469 -21.828 -5.867 1 98.44 97 ALA B O 1
ATOM 2168 N N . HIS B 1 98 ? 15.234 -19.922 -4.891 1 98.44 98 HIS B N 1
ATOM 2169 C CA . HIS B 1 98 ? 14.75 -20.516 -3.65 1 98.44 98 HIS B CA 1
ATOM 2170 C C . HIS B 1 98 ? 13.602 -21.484 -3.92 1 98.44 98 HIS B C 1
ATOM 2172 O O . HIS B 1 98 ? 13.492 -22.516 -3.246 1 98.44 98 HIS B O 1
ATOM 2178 N N . PHE B 1 99 ? 12.781 -21.203 -4.875 1 98.44 99 PHE B N 1
ATOM 2179 C CA . PHE B 1 99 ? 11.617 -22.031 -5.172 1 98.44 99 PHE B CA 1
ATOM 2180 C C . PHE B 1 99 ? 11.883 -22.922 -6.387 1 98.44 99 PHE B C 1
ATOM 2182 O O . PHE B 1 99 ? 10.945 -23.422 -7.004 1 98.44 99 PHE B O 1
ATOM 2189 N N . GLY B 1 100 ? 13.109 -23.062 -6.676 1 98.19 100 GLY B N 1
ATOM 2190 C CA . GLY B 1 100 ? 13.469 -23.844 -7.848 1 98.19 100 GLY B CA 1
ATOM 2191 C C . GLY B 1 100 ? 13.688 -23 -9.086 1 98.19 100 GLY B C 1
ATOM 2192 O O . GLY B 1 100 ? 13.086 -21.938 -9.227 1 98.19 100 GLY B O 1
ATOM 2193 N N . GLN B 1 101 ? 14.422 -23.562 -9.977 1 98.12 101 GLN B N 1
ATOM 2194 C CA . GLN B 1 101 ? 14.742 -22.875 -11.227 1 98.12 101 GLN B CA 1
ATOM 2195 C C . GLN B 1 101 ? 13.562 -22.906 -12.188 1 98.12 101 GLN B C 1
ATOM 2197 O O . GLN B 1 101 ? 12.859 -23.906 -12.289 1 98.12 101 GLN B O 1
ATOM 2202 N N . GLY B 1 102 ? 13.383 -21.734 -12.797 1 97.81 102 GLY B N 1
ATOM 2203 C CA . GLY B 1 102 ? 12.422 -21.719 -13.883 1 97.81 102 GLY B CA 1
ATOM 2204 C C . GLY B 1 102 ? 13.031 -22.109 -15.227 1 97.81 102 GLY B C 1
ATOM 2205 O O . GLY B 1 102 ? 14.125 -22.672 -15.273 1 97.81 102 GLY B O 1
ATOM 2206 N N . SER B 1 103 ? 12.227 -21.984 -16.219 1 96.19 103 SER B N 1
ATOM 2207 C CA . SER B 1 103 ? 12.648 -22.219 -17.594 1 96.19 103 SER B CA 1
ATOM 2208 C C . SER B 1 103 ? 12.195 -21.094 -18.516 1 96.19 103 SER B C 1
ATOM 2210 O O . SER B 1 103 ? 11.43 -20.219 -18.094 1 96.19 103 SER B O 1
ATOM 2212 N N . GLY B 1 104 ? 12.812 -21.156 -19.703 1 96.31 104 GLY B N 1
ATOM 2213 C CA . GLY B 1 104 ? 12.438 -20.109 -20.641 1 96.31 104 GLY B CA 1
ATOM 2214 C C . GLY B 1 104 ? 13.234 -18.828 -20.453 1 96.31 104 GLY B C 1
ATOM 2215 O O . GLY B 1 104 ? 14.32 -18.844 -19.875 1 96.31 104 GLY B O 1
ATOM 2216 N N . PRO B 1 105 ? 12.695 -17.766 -20.922 1 97.5 105 PRO B N 1
ATOM 2217 C CA . PRO B 1 105 ? 13.453 -16.5 -20.828 1 97.5 105 PRO B CA 1
ATOM 2218 C C . PRO B 1 105 ? 13.453 -15.93 -19.422 1 97.5 105 PRO B C 1
ATOM 2220 O O . PRO B 1 105 ? 12.547 -16.203 -18.625 1 97.5 105 PRO B O 1
ATOM 2223 N N . ILE B 1 106 ? 14.461 -15.266 -19.156 1 98.06 106 ILE B N 1
ATOM 2224 C CA . ILE B 1 106 ? 14.477 -14.359 -18.016 1 98.06 106 ILE B CA 1
ATOM 2225 C C . ILE B 1 106 ? 14.086 -12.953 -18.469 1 98.06 106 ILE B C 1
ATOM 2227 O O . ILE B 1 106 ? 14.898 -12.242 -19.062 1 98.06 106 ILE B O 1
ATOM 2231 N N . TRP B 1 107 ? 12.891 -12.578 -18.094 1 97.94 107 TRP B N 1
ATOM 2232 C CA . TRP B 1 107 ? 12.281 -11.406 -18.719 1 97.94 107 TRP B CA 1
ATOM 2233 C C . TRP B 1 107 ? 12.797 -10.117 -18.078 1 97.94 107 TRP B C 1
ATOM 2235 O O . TRP B 1 107 ? 13 -9.117 -18.781 1 97.94 107 TRP B O 1
ATOM 2245 N N . MET B 1 108 ? 12.969 -10.141 -16.781 1 97.81 108 MET B N 1
ATOM 2246 C CA . MET B 1 108 ? 13.305 -8.891 -16.109 1 97.81 108 MET B CA 1
ATOM 2247 C C . MET B 1 108 ? 14.539 -9.07 -15.227 1 97.81 108 MET B C 1
ATOM 2249 O O . MET B 1 108 ? 14.758 -10.141 -14.664 1 97.81 108 MET B O 1
ATOM 2253 N N . SER B 1 109 ? 15.289 -7.988 -15.141 1 97.75 109 SER B N 1
ATOM 2254 C CA . SER B 1 109 ? 16.469 -7.906 -14.273 1 97.75 109 SER B CA 1
ATOM 2255 C C . SER B 1 109 ? 16.641 -6.5 -13.711 1 97.75 109 SER B C 1
ATOM 2257 O O . SER B 1 109 ? 16.141 -5.531 -14.281 1 97.75 109 SER B O 1
ATOM 2259 N N . ASN B 1 110 ? 17.375 -6.484 -12.578 1 97.56 110 ASN B N 1
ATOM 2260 C CA . ASN B 1 110 ? 17.625 -5.207 -11.922 1 97.56 110 ASN B CA 1
ATOM 2261 C C . ASN B 1 110 ? 16.344 -4.414 -11.727 1 97.56 110 ASN B C 1
ATOM 2263 O O . ASN B 1 110 ? 16.266 -3.24 -12.102 1 97.56 110 ASN B O 1
ATOM 2267 N N . VAL B 1 111 ? 15.328 -5.141 -11.164 1 97.19 111 VAL B N 1
ATOM 2268 C CA . VAL B 1 111 ? 14.023 -4.527 -10.945 1 97.19 111 VAL B CA 1
ATOM 2269 C C . VAL B 1 111 ? 14.109 -3.537 -9.781 1 97.19 111 VAL B C 1
ATOM 2271 O O . VAL B 1 111 ? 14.672 -3.855 -8.727 1 97.19 111 VAL B O 1
ATOM 2274 N N . LEU B 1 112 ? 13.609 -2.385 -10.07 1 93.88 112 LEU B N 1
ATOM 2275 C CA . LEU B 1 112 ? 13.68 -1.312 -9.086 1 93.88 112 LEU B CA 1
ATOM 2276 C C . LEU B 1 112 ? 12.312 -0.665 -8.883 1 93.88 112 LEU B C 1
ATOM 2278 O O . LEU B 1 112 ? 12.055 0.418 -9.414 1 93.88 112 LEU B O 1
ATOM 2282 N N . CYS B 1 113 ? 11.523 -1.268 -8.008 1 91.94 113 CYS B N 1
ATOM 2283 C CA . CYS B 1 113 ? 10.227 -0.686 -7.66 1 91.94 113 CYS B CA 1
ATOM 2284 C C . CYS B 1 113 ? 10.359 0.253 -6.465 1 91.94 113 CYS B C 1
ATOM 2286 O O . CYS B 1 113 ? 11.273 0.106 -5.652 1 91.94 113 CYS B O 1
ATOM 2288 N N . THR B 1 114 ? 9.438 1.146 -6.375 1 83.44 114 THR B N 1
ATOM 2289 C CA . THR B 1 114 ? 9.289 1.96 -5.176 1 83.44 114 THR B CA 1
ATOM 2290 C C . THR B 1 114 ? 8.32 1.309 -4.195 1 83.44 114 THR B C 1
ATOM 2292 O O . THR B 1 114 ? 8.281 1.668 -3.016 1 83.44 114 THR B O 1
ATOM 2295 N N . GLY B 1 115 ? 7.531 0.377 -4.699 1 82.5 115 GLY B N 1
ATOM 2296 C CA . GLY B 1 115 ? 6.551 -0.305 -3.867 1 82.5 115 GLY B CA 1
ATOM 2297 C C . GLY B 1 115 ? 5.129 0.158 -4.121 1 82.5 115 GLY B C 1
ATOM 2298 O O . GLY B 1 115 ? 4.176 -0.454 -3.637 1 82.5 115 GLY B O 1
ATOM 2299 N N . THR B 1 116 ? 4.93 1.225 -4.93 1 77 116 THR B N 1
ATOM 2300 C CA . THR B 1 116 ? 3.604 1.808 -5.105 1 77 116 THR B CA 1
ATOM 2301 C C . THR B 1 116 ? 3.072 1.536 -6.508 1 77 116 THR B C 1
ATOM 2303 O O . THR B 1 116 ? 1.911 1.82 -6.805 1 77 116 THR B O 1
ATOM 2306 N N . GLU B 1 117 ? 3.943 0.894 -7.359 1 82.56 117 GLU B N 1
ATOM 2307 C CA . GLU B 1 117 ? 3.521 0.579 -8.727 1 82.56 117 GLU B CA 1
ATOM 2308 C C . GLU B 1 117 ? 2.326 -0.371 -8.727 1 82.56 117 GLU B C 1
ATOM 2310 O O . GLU B 1 117 ? 2.205 -1.226 -7.844 1 82.56 117 GLU B O 1
ATOM 2315 N N . SER B 1 118 ? 1.483 -0.256 -9.758 1 79.69 118 SER B N 1
ATOM 2316 C CA . SER B 1 118 ? 0.294 -1.095 -9.867 1 79.69 118 SER B CA 1
ATOM 2317 C C . SER B 1 118 ? 0.651 -2.508 -10.312 1 79.69 118 SER B C 1
ATOM 2319 O O . SER B 1 118 ? -0.027 -3.471 -9.945 1 79.69 118 SER B O 1
ATOM 2321 N N . THR B 1 119 ? 1.637 -2.5 -11.172 1 88.19 119 THR B N 1
ATOM 2322 C CA . THR B 1 119 ? 2.09 -3.793 -11.672 1 88.19 119 THR B CA 1
ATOM 2323 C C . THR B 1 119 ? 3.615 -3.844 -11.734 1 88.19 119 THR B C 1
ATOM 2325 O O . THR B 1 119 ? 4.273 -2.805 -11.797 1 88.19 119 THR B O 1
ATOM 2328 N N . LEU B 1 120 ? 4.125 -5.043 -11.781 1 92.5 120 LEU B N 1
ATOM 2329 C CA . LEU B 1 120 ? 5.566 -5.246 -11.836 1 92.5 120 LEU B CA 1
ATOM 2330 C C . LEU B 1 120 ? 6.145 -4.68 -13.125 1 92.5 120 LEU B C 1
ATOM 2332 O O . LEU B 1 120 ? 7.266 -4.164 -13.141 1 92.5 120 LEU B O 1
ATOM 2336 N N . LYS B 1 121 ? 5.391 -4.672 -14.172 1 91 121 LYS B N 1
ATOM 2337 C CA . LYS B 1 121 ? 5.848 -4.23 -15.484 1 91 121 LYS B CA 1
ATOM 2338 C C . LYS B 1 121 ? 6.102 -2.725 -15.5 1 91 121 LYS B C 1
ATOM 2340 O O . LYS B 1 121 ? 6.781 -2.213 -16.391 1 91 121 LYS B O 1
ATOM 2345 N N . LYS B 1 122 ? 5.59 -2.123 -14.531 1 87.44 122 LYS B N 1
ATOM 2346 C CA . LYS B 1 122 ? 5.711 -0.669 -14.477 1 87.44 122 LYS B CA 1
ATOM 2347 C C . LYS B 1 122 ? 6.922 -0.246 -13.656 1 87.44 122 LYS B C 1
ATOM 2349 O O . LYS B 1 122 ? 7.246 0.942 -13.578 1 87.44 122 LYS B O 1
ATOM 2354 N N . CYS B 1 123 ? 7.562 -1.174 -13.109 1 91.69 123 CYS B N 1
ATOM 2355 C CA . CYS B 1 123 ? 8.773 -0.876 -12.344 1 91.69 123 CYS B CA 1
ATOM 2356 C C . CYS B 1 123 ? 9.969 -0.676 -13.266 1 91.69 123 CYS B C 1
ATOM 2358 O O . CYS B 1 123 ? 9.977 -1.175 -14.398 1 91.69 123 CYS B O 1
ATOM 2360 N N . GLY B 1 124 ? 10.953 0.107 -12.719 1 93.38 124 GLY B N 1
ATOM 2361 C CA . GLY B 1 124 ? 12.211 0.191 -13.445 1 93.38 124 GLY B CA 1
ATOM 2362 C C . GLY B 1 124 ? 12.906 -1.15 -13.594 1 93.38 124 GLY B C 1
ATOM 2363 O O . GLY B 1 124 ? 12.805 -2.006 -12.711 1 93.38 124 GLY B O 1
ATOM 2364 N N . SER B 1 125 ? 13.617 -1.31 -14.672 1 95.88 125 SER B N 1
ATOM 2365 C CA . SER B 1 125 ? 14.406 -2.51 -14.938 1 95.88 125 SER B CA 1
ATOM 2366 C C . SER B 1 125 ? 15.406 -2.277 -16.062 1 95.88 125 SER B C 1
ATOM 2368 O O . SER B 1 125 ? 15.461 -1.189 -16.641 1 95.88 125 SER B O 1
ATOM 2370 N N . THR B 1 126 ? 16.25 -3.252 -16.359 1 96.31 126 THR B N 1
ATOM 2371 C CA . THR B 1 126 ? 17.25 -3.129 -17.438 1 96.31 126 THR B CA 1
ATOM 2372 C C . THR B 1 126 ? 16.594 -3.291 -18.797 1 96.31 126 THR B C 1
ATOM 2374 O O . THR B 1 126 ? 17.203 -3.01 -19.828 1 96.31 126 THR B O 1
ATOM 2377 N N . GLY B 1 127 ? 15.359 -3.641 -18.875 1 93.75 127 GLY B N 1
ATOM 2378 C CA . GLY B 1 127 ? 14.656 -3.928 -20.125 1 93.75 127 GLY B CA 1
ATOM 2379 C C . GLY B 1 127 ? 14.32 -5.398 -20.297 1 93.75 127 GLY B C 1
ATOM 2380 O O . GLY B 1 127 ? 14.906 -6.254 -19.625 1 93.75 127 GLY B O 1
ATOM 2381 N N . TRP B 1 128 ? 13.461 -5.664 -21.172 1 94.88 128 TRP B N 1
ATOM 2382 C CA . TRP B 1 128 ? 12.977 -7.031 -21.375 1 94.88 128 TRP B CA 1
ATOM 2383 C C . TRP B 1 128 ? 14.07 -7.91 -21.984 1 94.88 128 TRP B C 1
ATOM 2385 O O . TRP B 1 128 ? 14.68 -7.547 -22.984 1 94.88 128 TRP B O 1
ATOM 2395 N N . ASN B 1 129 ? 14.289 -9.031 -21.359 1 94 129 ASN B N 1
ATOM 2396 C CA . ASN B 1 129 ? 15.219 -10.055 -21.844 1 94 129 ASN B CA 1
ATOM 2397 C C . ASN B 1 129 ? 16.656 -9.539 -21.859 1 94 129 ASN B C 1
ATOM 2399 O O . ASN B 1 129 ? 17.453 -9.938 -22.703 1 94 129 ASN B O 1
ATOM 2403 N N . LYS B 1 130 ? 16.922 -8.578 -21.094 1 91.62 130 LYS B N 1
ATOM 2404 C CA . LYS B 1 130 ? 18.266 -8.039 -20.938 1 91.62 130 LYS B CA 1
ATOM 2405 C C . LYS B 1 130 ? 18.797 -8.305 -19.531 1 91.62 130 LYS B C 1
ATOM 2407 O O . LYS B 1 130 ? 18.438 -7.605 -18.578 1 91.62 130 LYS B O 1
ATOM 2412 N N . ASN B 1 131 ? 19.656 -9.352 -19.484 1 86.69 131 ASN B N 1
ATOM 2413 C CA . ASN B 1 131 ? 20.188 -9.75 -18.172 1 86.69 131 ASN B CA 1
ATOM 2414 C C . ASN B 1 131 ? 21.438 -10.609 -18.312 1 86.69 131 ASN B C 1
ATOM 2416 O O . ASN B 1 131 ? 21.75 -11.078 -19.406 1 86.69 131 ASN B O 1
ATOM 2420 N N . TYR B 1 132 ? 22.094 -10.688 -17.234 1 88.75 132 TYR B N 1
ATOM 2421 C CA . TYR B 1 132 ? 23.25 -11.586 -17.172 1 88.75 132 TYR B CA 1
ATOM 2422 C C . TYR B 1 132 ? 22.984 -12.734 -16.203 1 88.75 132 TYR B C 1
ATOM 2424 O O . TYR B 1 132 ? 23.938 -13.383 -15.734 1 88.75 132 TYR B O 1
ATOM 2432 N N . CYS B 1 133 ? 21.797 -12.953 -15.938 1 94.38 133 CYS B N 1
ATOM 2433 C CA . CYS B 1 133 ? 21.391 -13.945 -14.953 1 94.38 133 CYS B CA 1
ATOM 2434 C C . CYS B 1 133 ? 21.141 -15.297 -15.609 1 94.38 133 CYS B C 1
ATOM 2436 O O . CYS B 1 133 ? 20.828 -15.359 -16.797 1 94.38 133 CYS B O 1
ATOM 2438 N N . ASP B 1 134 ? 21.422 -16.391 -14.867 1 96.25 134 ASP B N 1
ATOM 2439 C CA . ASP B 1 134 ? 20.844 -17.688 -15.203 1 96.25 134 ASP B CA 1
ATOM 2440 C C . ASP B 1 134 ? 19.766 -18.078 -14.188 1 96.25 134 ASP B C 1
ATOM 2442 O O . ASP B 1 134 ? 19.469 -17.312 -13.266 1 96.25 134 ASP B O 1
ATOM 2446 N N . HIS B 1 135 ? 19.156 -19.172 -14.359 1 97.81 135 HIS B N 1
ATOM 2447 C CA . HIS B 1 135 ? 17.984 -19.547 -13.594 1 97.81 135 HIS B CA 1
ATOM 2448 C C . HIS B 1 135 ? 18.344 -19.938 -12.164 1 97.81 135 HIS B C 1
ATOM 2450 O O . HIS B 1 135 ? 17.469 -20.125 -11.328 1 97.81 135 HIS B O 1
ATOM 2456 N N . ASN B 1 136 ? 19.609 -19.906 -11.805 1 97.81 136 ASN B N 1
ATOM 2457 C CA . ASN B 1 136 ? 20.031 -20.031 -10.414 1 97.81 136 ASN B CA 1
ATOM 2458 C C . ASN B 1 136 ? 19.734 -18.75 -9.625 1 97.81 136 ASN B C 1
ATOM 2460 O O . ASN B 1 136 ? 19.75 -18.766 -8.398 1 97.81 136 ASN B O 1
ATOM 2464 N N . GLY B 1 137 ? 19.453 -17.719 -10.367 1 98.06 137 GLY B N 1
ATOM 2465 C CA . GLY B 1 137 ? 19.188 -16.422 -9.758 1 98.06 137 GLY B CA 1
ATOM 2466 C C . GLY B 1 137 ? 17.75 -15.984 -9.898 1 98.06 137 GLY B C 1
ATOM 2467 O O . GLY B 1 137 ? 17.469 -14.781 -9.938 1 98.06 137 GLY B O 1
ATOM 2468 N N . ASP B 1 138 ? 16.875 -16.953 -10.016 1 98.62 138 ASP B N 1
ATOM 2469 C CA . ASP B 1 138 ? 15.469 -16.609 -10.141 1 98.62 138 ASP B CA 1
ATOM 2470 C C . ASP B 1 138 ? 14.914 -16.047 -8.836 1 98.62 138 ASP B C 1
ATOM 2472 O O . ASP B 1 138 ? 15.203 -16.562 -7.758 1 98.62 138 ASP B O 1
ATOM 2476 N N . ALA B 1 139 ? 14.125 -14.984 -8.953 1 98.75 139 ALA B N 1
ATOM 2477 C CA . ALA B 1 139 ? 13.547 -14.305 -7.801 1 98.75 139 ALA B CA 1
ATOM 2478 C C . ALA B 1 139 ? 12.281 -15.016 -7.324 1 98.75 139 ALA B C 1
ATOM 2480 O O . ALA B 1 139 ? 11.602 -15.68 -8.109 1 98.75 139 ALA B O 1
ATOM 2481 N N . GLY B 1 140 ? 11.992 -14.867 -6.066 1 98.69 140 GLY B N 1
ATOM 2482 C CA . GLY B 1 140 ? 10.781 -15.375 -5.445 1 98.69 140 GLY B CA 1
ATOM 2483 C C . GLY B 1 140 ? 10.195 -14.422 -4.418 1 98.69 140 GLY B C 1
ATOM 2484 O O . GLY B 1 140 ? 10.852 -13.469 -3.998 1 98.69 140 GLY B O 1
ATOM 2485 N N . VAL B 1 141 ? 8.945 -14.719 -4.105 1 97.69 141 VAL B N 1
ATOM 2486 C CA . VAL B 1 141 ? 8.273 -13.867 -3.127 1 97.69 141 VAL B CA 1
ATOM 2487 C C . VAL B 1 141 ? 7.391 -14.727 -2.221 1 97.69 141 VAL B C 1
ATOM 2489 O O . VAL B 1 141 ? 6.926 -15.789 -2.627 1 97.69 141 VAL B O 1
ATOM 2492 N N . ILE B 1 142 ? 7.242 -14.281 -0.972 1 94.25 142 ILE B N 1
ATOM 2493 C CA . ILE B 1 142 ? 6.23 -14.781 -0.049 1 94.25 142 ILE B CA 1
ATOM 2494 C C . ILE B 1 142 ? 5.328 -13.633 0.4 1 94.25 142 ILE B C 1
ATOM 2496 O O . ILE B 1 142 ? 5.805 -12.625 0.924 1 94.25 142 ILE B O 1
ATOM 2500 N N . CYS B 1 143 ? 4.078 -13.781 0.145 1 93.25 143 CYS B N 1
ATOM 2501 C CA . CYS B 1 143 ? 3.078 -12.828 0.608 1 93.25 143 CYS B CA 1
ATOM 2502 C C . CYS B 1 143 ? 2.381 -13.336 1.866 1 93.25 143 CYS B C 1
ATOM 2504 O O . CYS B 1 143 ? 2.43 -14.523 2.17 1 93.25 143 CYS B O 1
ATOM 2506 N N . SER B 1 144 ? 1.7 -12.5 2.533 1 89 144 SER B N 1
ATOM 2507 C CA . SER B 1 144 ? 1.225 -12.797 3.881 1 89 144 SER B CA 1
ATOM 2508 C C . SER B 1 144 ? -0.12 -13.516 3.848 1 89 144 SER B C 1
ATOM 2510 O O . SER B 1 144 ? -0.459 -14.25 4.773 1 89 144 SER B O 1
ATOM 2512 N N . GLU B 1 145 ? -0.944 -13.258 2.879 1 89.69 145 GLU B N 1
ATOM 2513 C CA . GLU B 1 145 ? -2.314 -13.75 2.805 1 89.69 145 GLU B CA 1
ATOM 2514 C C . GLU B 1 145 ? -3.166 -13.195 3.943 1 89.69 145 GLU B C 1
ATOM 2516 O O . GLU B 1 145 ? -4.121 -13.836 4.383 1 89.69 145 GLU B O 1
ATOM 2521 N N . VAL B 1 146 ? -2.709 -12.133 4.543 1 88.94 146 VAL B N 1
ATOM 2522 C CA . VAL B 1 146 ? -3.439 -11.375 5.559 1 88.94 146 VAL B CA 1
ATOM 2523 C C . VAL B 1 146 ? -3.43 -9.891 5.203 1 88.94 146 VAL B C 1
ATOM 2525 O O . VAL B 1 146 ? -2.455 -9.391 4.641 1 88.94 146 VAL B O 1
ATOM 2528 N N . ARG B 1 147 ? -4.57 -9.273 5.547 1 84.25 147 ARG B N 1
ATOM 2529 C CA . ARG B 1 147 ? -4.605 -7.832 5.309 1 84.25 147 ARG B CA 1
ATOM 2530 C C . ARG B 1 147 ? -5.527 -7.133 6.301 1 84.25 147 ARG B C 1
ATOM 2532 O O . ARG B 1 147 ? -6.348 -7.781 6.957 1 84.25 147 ARG B O 1
ATOM 2539 N N . LEU B 1 148 ? -5.27 -5.895 6.465 1 82.06 148 LEU B N 1
ATOM 2540 C CA . LEU B 1 148 ? -6.164 -5.02 7.215 1 82.06 148 LEU B CA 1
ATOM 2541 C C . LEU B 1 148 ? -6.953 -4.113 6.273 1 82.06 148 LEU B C 1
ATOM 2543 O O . LEU B 1 148 ? -6.375 -3.48 5.387 1 82.06 148 LEU B O 1
ATOM 2547 N N . VAL B 1 149 ? -8.273 -4.105 6.469 1 78.56 149 VAL B N 1
ATOM 2548 C CA . VAL B 1 149 ? -9.133 -3.342 5.566 1 78.56 149 VAL B CA 1
ATOM 2549 C C . VAL B 1 149 ? -9.891 -2.279 6.355 1 78.56 149 VAL B C 1
ATOM 2551 O O . VAL B 1 149 ? -10.344 -2.533 7.473 1 78.56 149 VAL B O 1
ATOM 2554 N N . GLY B 1 150 ? -10.133 -1.108 5.668 1 66.75 150 GLY B N 1
ATOM 2555 C CA . GLY B 1 150 ? -11.055 -0.102 6.16 1 66.75 150 GLY B CA 1
ATOM 2556 C C . GLY B 1 150 ? -10.469 0.759 7.266 1 66.75 150 GLY B C 1
ATOM 2557 O O . GLY B 1 150 ? -11.148 1.628 7.809 1 66.75 150 GLY B O 1
ATOM 2558 N N . GLY B 1 151 ? -9.312 0.502 7.723 1 63.56 151 GLY B N 1
ATOM 2559 C CA . GLY B 1 151 ? -8.758 1.291 8.812 1 63.56 151 GLY B CA 1
ATOM 2560 C C . GLY B 1 151 ? -7.68 2.258 8.359 1 63.56 151 GLY B C 1
ATOM 2561 O O . GLY B 1 151 ? -7.609 2.615 7.184 1 63.56 151 GLY B O 1
ATOM 2562 N N . SER B 1 152 ? -7.234 2.92 9.516 1 62.97 152 SER B N 1
ATOM 2563 C CA . SER B 1 152 ? -6.09 3.805 9.32 1 62.97 152 SER B CA 1
ATOM 2564 C C . SER B 1 152 ? -4.805 3.01 9.125 1 62.97 152 SER B C 1
ATOM 2566 O O . SER B 1 152 ? -4.836 1.78 9.031 1 62.97 152 SER B O 1
ATOM 2568 N N . CYS B 1 153 ? -3.576 3.59 8.977 1 61.28 153 CYS B N 1
ATOM 2569 C CA . CYS B 1 153 ? -2.291 3 8.617 1 61.28 153 CYS B CA 1
ATOM 2570 C C . CYS B 1 153 ? -2.031 1.729 9.414 1 61.28 153 CYS B C 1
ATOM 2572 O O . CYS B 1 153 ? -1.482 0.76 8.883 1 61.28 153 CYS B O 1
ATOM 2574 N N . CYS B 1 154 ? -2.529 1.707 10.625 1 71.06 154 CYS B N 1
ATOM 2575 C CA . CYS B 1 154 ? -2.188 0.551 11.445 1 71.06 154 CYS B CA 1
ATOM 2576 C C . CYS B 1 154 ? -3.43 -0.037 12.102 1 71.06 154 CYS B C 1
ATOM 2578 O O . CYS B 1 154 ? -3.373 -0.501 13.242 1 71.06 154 CYS B O 1
ATOM 2580 N N . SER B 1 155 ? -4.41 0.118 11.453 1 75.75 155 SER B N 1
ATOM 2581 C CA . SER B 1 155 ? -5.656 -0.422 11.992 1 75.75 155 SER B CA 1
ATOM 2582 C C . SER B 1 155 ? -6.578 -0.902 10.875 1 75.75 155 SER B C 1
ATOM 2584 O O . SER B 1 155 ? -6.441 -0.478 9.719 1 75.75 155 SER B O 1
ATOM 2586 N N . GLY B 1 156 ? -7.43 -1.785 11.227 1 81.75 156 GLY B N 1
ATOM 2587 C CA . GLY B 1 156 ? -8.445 -2.23 10.289 1 81.75 156 GLY B CA 1
ATOM 2588 C C . GLY B 1 156 ? -9.039 -3.576 10.648 1 81.75 156 GLY B C 1
ATOM 2589 O O . GLY B 1 156 ? -8.672 -4.176 11.664 1 81.75 156 GLY B O 1
ATOM 2590 N N . ARG B 1 157 ? -9.977 -3.869 9.859 1 85.94 157 ARG B N 1
ATOM 2591 C CA . ARG B 1 157 ? -10.562 -5.199 9.984 1 85.94 157 ARG B CA 1
ATOM 2592 C C . ARG B 1 157 ? -9.633 -6.266 9.414 1 85.94 157 ARG B C 1
ATOM 2594 O O . ARG B 1 157 ? -9.094 -6.109 8.32 1 85.94 157 ARG B O 1
ATOM 2601 N N . LEU B 1 158 ? -9.492 -7.277 10.164 1 88.5 158 LEU B N 1
ATOM 2602 C CA . LEU B 1 158 ? -8.594 -8.352 9.75 1 88.5 158 LEU B CA 1
ATOM 2603 C C . LEU B 1 158 ? -9.289 -9.297 8.773 1 88.5 158 LEU B C 1
ATOM 2605 O O . LEU B 1 158 ? -10.406 -9.742 9.031 1 88.5 158 LEU B O 1
ATOM 2609 N N . GLU B 1 159 ? -8.594 -9.508 7.66 1 89.88 159 GLU B N 1
ATOM 2610 C CA . GLU B 1 159 ? -9.062 -10.508 6.711 1 89.88 159 GLU B CA 1
ATOM 2611 C C . GLU B 1 159 ? -7.953 -11.5 6.363 1 89.88 159 GLU B C 1
ATOM 2613 O O . GLU B 1 159 ? -6.785 -11.117 6.25 1 89.88 159 GLU B O 1
ATOM 2618 N N . ILE B 1 160 ? -8.391 -12.711 6.199 1 90.69 160 ILE B N 1
ATOM 2619 C CA . ILE B 1 160 ? -7.465 -13.766 5.812 1 90.69 160 ILE B CA 1
ATOM 2620 C C . ILE B 1 160 ? -7.895 -14.367 4.477 1 90.69 160 ILE B C 1
ATOM 2622 O O . ILE B 1 160 ? -9.086 -14.578 4.234 1 90.69 160 ILE B O 1
ATOM 2626 N N . LEU B 1 161 ? -6.871 -14.617 3.73 1 89.5 161 LEU B N 1
ATOM 2627 C CA . LEU B 1 161 ? -7.137 -15.25 2.443 1 89.5 161 LEU B CA 1
ATOM 2628 C C . LEU B 1 161 ? -7.195 -16.766 2.584 1 89.5 161 LEU B C 1
ATOM 2630 O O . LEU B 1 161 ? -6.25 -17.391 3.074 1 89.5 161 LEU B O 1
ATOM 2634 N N . HIS B 1 162 ? -8.297 -17.281 2.27 1 87.06 162 HIS B N 1
ATOM 2635 C CA . HIS B 1 162 ? -8.5 -18.734 2.307 1 87.06 162 HIS B CA 1
ATOM 2636 C C . HIS B 1 162 ? -9.281 -19.203 1.086 1 87.06 162 HIS B C 1
ATOM 2638 O O . HIS B 1 162 ? -10.383 -18.703 0.816 1 87.06 162 HIS B O 1
ATOM 2644 N N . ASN B 1 163 ? -8.703 -20.219 0.429 1 84.56 163 ASN B N 1
ATOM 2645 C CA . ASN B 1 163 ? -9.336 -20.766 -0.769 1 84.56 163 ASN B CA 1
ATOM 2646 C C . ASN B 1 163 ? -9.758 -19.656 -1.734 1 84.56 163 ASN B C 1
ATOM 2648 O O . ASN B 1 163 ? -10.906 -19.609 -2.174 1 84.56 163 ASN B O 1
ATOM 2652 N N . LYS B 1 164 ? -8.93 -18.75 -1.99 1 83.44 164 LYS B N 1
ATOM 2653 C CA . LYS B 1 164 ? -9.039 -17.688 -2.984 1 83.44 164 LYS B CA 1
ATOM 2654 C C . LYS B 1 164 ? -10.078 -16.641 -2.568 1 83.44 164 LYS B C 1
ATOM 2656 O O . LYS B 1 164 ? -10.492 -15.812 -3.379 1 83.44 164 LYS B O 1
ATOM 2661 N N . THR B 1 165 ? -10.492 -16.734 -1.354 1 85.62 165 THR B N 1
ATOM 2662 C CA . THR B 1 165 ? -11.484 -15.773 -0.853 1 85.62 165 THR B CA 1
ATOM 2663 C C . THR B 1 165 ? -10.969 -15.086 0.408 1 85.62 165 THR B C 1
ATOM 2665 O O . THR B 1 165 ? -10.406 -15.727 1.293 1 85.62 165 THR B O 1
ATOM 2668 N N . TRP B 1 166 ? -11.148 -13.758 0.441 1 86.81 166 TRP B N 1
ATOM 2669 C CA . TRP B 1 166 ? -10.836 -13 1.647 1 86.81 166 TRP B CA 1
ATOM 2670 C C . TRP B 1 166 ? -11.969 -13.094 2.662 1 86.81 166 TRP B C 1
ATOM 2672 O O . TRP B 1 166 ? -13.117 -12.766 2.35 1 86.81 166 TRP B O 1
ATOM 2682 N N . MET B 1 167 ? -11.609 -13.492 3.812 1 87.56 167 MET B N 1
ATOM 2683 C CA . MET B 1 167 ? -12.617 -13.688 4.855 1 87.56 167 MET B CA 1
ATOM 2684 C C . MET B 1 167 ? -12.281 -12.867 6.094 1 87.56 167 MET B C 1
ATOM 2686 O O . MET B 1 167 ? -11.141 -12.891 6.57 1 87.56 167 MET B O 1
ATOM 2690 N N . SER B 1 168 ? -13.273 -12.133 6.551 1 89.56 168 SER B N 1
ATOM 2691 C CA . SER B 1 168 ? -13.086 -11.477 7.844 1 89.56 168 SER B CA 1
ATOM 2692 C C . SER B 1 168 ? -12.977 -12.5 8.969 1 89.56 168 SER B C 1
ATOM 2694 O O . SER B 1 168 ? -13.547 -13.594 8.883 1 89.56 168 SER B O 1
ATOM 2696 N N . VAL B 1 169 ? -12.297 -12.172 10.008 1 91.38 169 VAL B N 1
ATOM 2697 C CA . VAL B 1 169 ? -12.047 -13.094 11.109 1 91.38 169 VAL B CA 1
ATOM 2698 C C . VAL B 1 169 ? -12.969 -12.758 12.281 1 91.38 169 VAL B C 1
ATOM 2700 O O . VAL B 1 169 ? -13.094 -11.594 12.664 1 91.38 169 VAL B O 1
ATOM 2703 N N . CYS B 1 170 ? -13.57 -13.797 12.766 1 90.38 170 CYS B N 1
ATOM 2704 C CA . CYS B 1 170 ? -14.453 -13.633 13.922 1 90.38 170 CYS B CA 1
ATOM 2705 C C . CYS B 1 170 ? -13.648 -13.289 15.164 1 90.38 170 CYS B C 1
ATOM 2707 O O . CYS B 1 170 ? -12.641 -13.93 15.461 1 90.38 170 CYS B O 1
ATOM 2709 N N . ALA B 1 171 ? -14.117 -12.32 15.945 1 89.88 171 ALA B N 1
ATOM 2710 C CA . ALA B 1 171 ? -13.414 -11.859 17.141 1 89.88 171 ALA B CA 1
ATOM 2711 C C . ALA B 1 171 ? -13.352 -12.953 18.188 1 89.88 171 ALA B C 1
ATOM 2713 O O . ALA B 1 171 ? -12.406 -13.016 18.984 1 89.88 171 ALA B O 1
ATOM 2714 N N . ALA B 1 172 ? -14.336 -13.805 18.188 1 86.56 172 ALA B N 1
ATOM 2715 C CA . ALA B 1 172 ? -14.453 -14.828 19.219 1 86.56 172 ALA B CA 1
ATOM 2716 C C . ALA B 1 172 ? -13.352 -15.875 19.078 1 86.56 172 ALA B C 1
ATOM 2718 O O . ALA B 1 172 ? -13.094 -16.641 20.016 1 86.56 172 ALA B O 1
ATOM 2719 N N . VAL B 1 173 ? -12.68 -15.93 18.031 1 88.38 173 VAL B N 1
ATOM 2720 C CA . VAL B 1 173 ? -11.711 -17 17.797 1 88.38 173 VAL B CA 1
ATOM 2721 C C . VAL B 1 173 ? -10.305 -16.406 17.719 1 88.38 173 VAL B C 1
ATOM 2723 O O . VAL B 1 173 ? -9.391 -17.047 17.188 1 88.38 173 VAL B O 1
ATOM 2726 N N . PHE B 1 174 ? -10.102 -15.195 18.078 1 90.62 174 PHE B N 1
ATOM 2727 C CA . PHE B 1 174 ? -8.867 -14.43 17.938 1 90.62 174 PHE B CA 1
ATOM 2728 C C . PHE B 1 174 ? -8.453 -13.828 19.281 1 90.62 174 PHE B C 1
ATOM 2730 O O . PHE B 1 174 ? -9.258 -13.188 19.953 1 90.62 174 PHE B O 1
ATOM 2737 N N . ASP B 1 175 ? -7.27 -14.055 19.703 1 89.12 175 ASP B N 1
ATOM 2738 C CA . ASP B 1 175 ? -6.824 -13.516 20.984 1 89.12 175 ASP B CA 1
ATOM 2739 C C . ASP B 1 175 ? -5.566 -12.672 20.812 1 89.12 175 ASP B C 1
ATOM 2741 O O . ASP B 1 175 ? -5.164 -12.367 19.688 1 89.12 175 ASP B O 1
ATOM 2745 N N . GLN B 1 176 ? -4.965 -12.297 21.906 1 87.75 176 GLN B N 1
ATOM 2746 C CA . GLN B 1 176 ? -3.873 -11.328 21.891 1 87.75 176 GLN B CA 1
ATOM 2747 C C . GLN B 1 176 ? -2.629 -11.898 21.219 1 87.75 176 GLN B C 1
ATOM 2749 O O . GLN B 1 176 ? -1.909 -11.188 20.531 1 87.75 176 GLN B O 1
ATOM 2754 N N . GLN B 1 177 ? -2.365 -13.148 21.438 1 88.56 177 GLN B N 1
ATOM 2755 C CA . GLN B 1 177 ? -1.197 -13.773 20.812 1 88.56 177 GLN B CA 1
ATOM 2756 C C . GLN B 1 177 ? -1.329 -13.805 19.297 1 88.56 177 GLN B C 1
ATOM 2758 O O . GLN B 1 177 ? -0.347 -13.609 18.578 1 88.56 177 GLN B O 1
ATOM 2763 N N . ASP B 1 178 ? -2.543 -14.07 18.875 1 90.19 178 ASP B N 1
ATOM 2764 C CA . ASP B 1 178 ? -2.811 -14.039 17.438 1 90.19 178 ASP B CA 1
ATOM 2765 C C . ASP B 1 178 ? -2.559 -12.648 16.859 1 90.19 178 ASP B C 1
ATOM 2767 O O . ASP B 1 178 ? -1.96 -12.516 15.789 1 90.19 178 ASP B O 1
ATOM 2771 N N . ALA B 1 179 ? -2.99 -11.664 17.625 1 87.94 179 ALA B N 1
ATOM 2772 C CA . ALA B 1 179 ? -2.83 -10.281 17.188 1 87.94 179 ALA B CA 1
ATOM 2773 C C . ALA B 1 179 ? -1.355 -9.922 17.031 1 87.94 179 ALA B C 1
ATOM 2775 O O . ALA B 1 179 ? -0.975 -9.227 16.094 1 87.94 179 ALA B O 1
ATOM 2776 N N . GLU B 1 180 ? -0.544 -10.391 17.922 1 84.69 180 GLU B N 1
ATOM 2777 C CA . GLU B 1 180 ? 0.887 -10.117 17.859 1 84.69 180 GLU B CA 1
ATOM 2778 C C . GLU B 1 180 ? 1.502 -10.672 16.578 1 84.69 180 GLU B C 1
ATOM 2780 O O . GLU B 1 180 ? 2.297 -9.992 15.914 1 84.69 180 GLU B O 1
ATOM 2785 N N . VAL B 1 181 ? 1.102 -11.812 16.266 1 86.44 181 VAL B N 1
ATOM 2786 C CA . VAL B 1 181 ? 1.609 -12.453 15.055 1 86.44 181 VAL B CA 1
ATOM 2787 C C . VAL B 1 181 ? 1.145 -11.68 13.82 1 86.44 181 VAL B C 1
ATOM 2789 O O . VAL B 1 181 ? 1.943 -11.375 12.93 1 86.44 181 VAL B O 1
ATOM 2792 N N . VAL B 1 182 ? -0.108 -11.32 13.797 1 86.94 182 VAL B N 1
ATOM 2793 C CA . VAL B 1 182 ? -0.658 -10.594 12.656 1 86.94 182 VAL B CA 1
ATOM 2794 C C . VAL B 1 182 ? 0.032 -9.242 12.523 1 86.94 182 VAL B C 1
ATOM 2796 O O . VAL B 1 182 ? 0.37 -8.812 11.414 1 86.94 182 VAL B O 1
ATOM 2799 N N . PHE B 1 183 ? 0.211 -8.578 13.617 1 82.75 183 PHE B N 1
ATOM 2800 C CA . PHE B 1 183 ? 0.875 -7.281 13.586 1 82.75 183 PHE B CA 1
ATOM 2801 C C . PHE B 1 183 ? 2.299 -7.414 13.055 1 82.75 183 PHE B C 1
ATOM 2803 O O . PHE B 1 183 ? 2.76 -6.57 12.281 1 82.75 183 PHE B O 1
ATOM 2810 N N . GLN B 1 184 ? 2.969 -8.445 13.484 1 80.12 184 GLN B N 1
ATOM 2811 C CA . GLN B 1 184 ? 4.32 -8.68 12.992 1 80.12 184 GLN B CA 1
ATOM 2812 C C . GLN B 1 184 ? 4.32 -8.93 11.484 1 80.12 184 GLN B C 1
ATOM 2814 O O . GLN B 1 184 ? 5.199 -8.445 10.773 1 80.12 184 GLN B O 1
ATOM 2819 N N . ILE B 1 185 ? 3.318 -9.656 11.086 1 80.44 185 ILE B N 1
ATOM 2820 C CA . ILE B 1 185 ? 3.225 -10.008 9.672 1 80.44 185 ILE B CA 1
ATOM 2821 C C . ILE B 1 185 ? 2.904 -8.766 8.852 1 80.44 185 ILE B C 1
ATOM 2823 O O . ILE B 1 185 ? 3.52 -8.523 7.809 1 80.44 185 ILE B O 1
ATOM 2827 N N . VAL B 1 186 ? 1.965 -8 9.328 1 77.94 186 VAL B N 1
ATOM 2828 C CA . VAL B 1 186 ? 1.439 -6.895 8.531 1 77.94 186 VAL B CA 1
ATOM 2829 C C . VAL B 1 186 ? 2.361 -5.684 8.664 1 77.94 186 VAL B C 1
ATOM 2831 O O . VAL B 1 186 ? 2.582 -4.957 7.691 1 77.94 186 VAL B O 1
ATOM 2834 N N . PHE B 1 187 ? 2.852 -5.547 9.891 1 68.25 187 PHE B N 1
ATOM 2835 C CA . PHE B 1 187 ? 3.57 -4.301 10.109 1 68.25 187 PHE B CA 1
ATOM 2836 C C . PHE B 1 187 ? 5.043 -4.566 10.406 1 68.25 187 PHE B C 1
ATOM 2838 O O . PHE B 1 187 ? 5.844 -3.633 10.477 1 68.25 187 PHE B O 1
ATOM 2845 N N . GLY B 1 188 ? 5.223 -5.852 11.047 1 63.72 188 GLY B N 1
ATOM 2846 C CA . GLY B 1 188 ? 6.539 -6.18 11.57 1 63.72 188 GLY B CA 1
ATOM 2847 C C . GLY B 1 188 ? 7.629 -6.164 10.516 1 63.72 188 GLY B C 1
ATOM 2848 O O . GLY B 1 188 ? 8.758 -6.59 10.773 1 63.72 188 GLY B O 1
ATOM 2849 N N . GLY B 1 189 ? 7.602 -5.863 9.484 1 48.81 189 GLY B N 1
ATOM 2850 C CA . GLY B 1 189 ? 8.93 -5.98 8.898 1 48.81 189 GLY B CA 1
ATOM 2851 C C . GLY B 1 189 ? 10.047 -5.898 9.922 1 48.81 189 GLY B C 1
ATOM 2852 O O . GLY B 1 189 ? 9.781 -5.766 11.117 1 48.81 189 GLY B O 1
ATOM 2853 N N . TYR B 1 190 ? 11.383 -5.066 9.758 1 36.19 190 TYR B N 1
ATOM 2854 C CA . TYR B 1 190 ? 12.773 -5.332 10.109 1 36.19 190 TYR B CA 1
ATOM 2855 C C . TYR B 1 190 ? 12.992 -5.18 11.609 1 36.19 190 TYR B C 1
ATOM 2857 O O . TYR B 1 190 ? 12.289 -4.406 12.266 1 36.19 190 TYR B O 1
#

Foldseek 3Di:
DDQWDWADPPPDPDSVPTDTHHDPPPPDDPVPDDDDDDPDDLFWFAPQDPDRQKHFIWGDDPNDIAFEFCALPFQLLLLLNCQSSVQAHWQTKDWQRPSHFDDDAHFFYPWAHPNPDNHSVPTDTPGTRDDDDHRSTTMITHHDQWYAPDDDPQHHFIWGDDPNDTDTDDPVVDDDVNVVVNSCRNPVDD/DDQWDWADPPPDPDSVPTDTHHDPPPPDDPVPDDDDDDPDDLFWFAPQDPDRQKHFIWGADPNDIAFEFCALPFQLLLLLNCQSSVQAHWQTKDWQRPSHFDDDAHFFYPWDHPNPDNHSVPTDTPGTRDDPDHRSTTMITHHDQWYAPDDDPQHHFIWGDDPNDTDTDDPVVDDDVNVVVNSCRNPVDD